Protein AF-A0A3B9XDN5-F1 (afdb_monomer_lite)

Sequence (304 aa):
MGLRKQSRLSFGGRVSAALMVSAVSSLIFGVQSAKAVRSLDFTIHQEYTSTRALGMGNAFIAIADDHNAMFYNPAGLAYRKDGQFHGFLRGGANPELFDLQKEIDQIKGSATEEQDIANLIQSKYGQHYYSRVTTGGMYVRPRWGFAFLPADLSLDITPHQQLGPTLDANGYLDSTLAISYSRPVSWLKGHQISWGTTVKAIHRIHVGQSLLAAQLVDGKELFEKKDANEGLTVDADLGLLWKLKPKGFMKYLKPSFAMVIRNVADYGYFTKFDVVSDQSGDPPNLGRRFDLGSKWDLPNFWVF

Secondary structure (DSSP, 8-state):
----------------SSSSSTTTGGGSS-----PPBPP---S---S---HHHHTTTT--TTT--STTHHHH-GGGGGG--S-EEEEEEEEEE-HHHHHHHHHHHHHTT-TTHHHHHHHHHHHTTT--EEEEEEEEEEEEETTEEEEEEEEEEEEEEEEEESSSEEEEEEEEEEEEEEEEEEEEETTSTTEEEEEEEEEEEEEEEEEEEEEEHHHHHTT--SS-GGGEEEEEEEEEEEEEEEEEP--TTHHHH--EEEEEEESSS-----B---SS-TTPPPPPP---EEEEEEE-----S---

Foldseek 3Di:
DDDDDDDDDDDDDDDDDVPVVVVVVVVVPPPPPPDFDFFDDPDQDQQDDDPVCVVVVVQCQQPPQDLCCLRRFLQNLQPHDFKDKDWDKDKDWDPVVVVLVVQLVVLQPDPCSLVSLLVSLVVCAPPKTKIKIWGWMKIGGRFKIKIWTQWIWMWIWHFHPDPGTKIKIKIKIKTKIKMKGKHFDPPDPQKGKMKMKMKMKIKMKMAIGIDRSVRVNVVDDNGDLQRIAIFIDIFMKMKMKIFGRQDDPSVQWRKIKMKMKPRPPQPFGDDGPCPRHPDHDGDDTSDIDIDIHMGTHGHPPDDD

Radius of gyration: 30.94 Å; chains: 1; bounding box: 107×66×104 Å

Structure (mmCIF, N/CA/C/O backbone):
data_AF-A0A3B9XDN5-F1
#
_entry.id   AF-A0A3B9XDN5-F1
#
loop_
_atom_site.group_PDB
_atom_site.id
_atom_site.type_symbol
_atom_site.label_atom_id
_atom_site.label_alt_id
_atom_site.label_comp_id
_atom_site.label_asym_id
_atom_site.label_entity_id
_atom_site.label_seq_id
_atom_site.pdbx_PDB_ins_code
_atom_site.Cartn_x
_atom_site.Cartn_y
_atom_site.Cartn_z
_atom_site.occupancy
_atom_site.B_iso_or_equiv
_atom_site.auth_seq_id
_atom_site.auth_comp_id
_atom_site.auth_asym_id
_atom_site.auth_atom_id
_atom_site.pdbx_PDB_model_num
ATOM 1 N N . MET A 1 1 ? -86.272 -34.188 69.947 1.00 41.25 1 MET A N 1
ATOM 2 C CA . MET A 1 1 ? -85.472 -35.277 69.348 1.00 41.25 1 MET A CA 1
ATOM 3 C C . MET A 1 1 ? -84.292 -34.631 68.622 1.00 41.25 1 MET A C 1
ATOM 5 O O . MET A 1 1 ? -84.483 -34.065 67.564 1.00 41.25 1 MET A O 1
ATOM 9 N N . GLY A 1 2 ? -83.210 -34.345 69.351 1.00 39.41 2 GLY A N 1
ATOM 10 C CA . GLY A 1 2 ? -81.880 -34.916 69.069 1.00 39.41 2 GLY A CA 1
ATOM 11 C C . GLY A 1 2 ? -80.993 -33.903 68.320 1.00 39.41 2 GLY A C 1
ATOM 12 O O . GLY A 1 2 ? -81.135 -33.740 67.123 1.00 39.41 2 GLY A O 1
ATOM 13 N N . LEU A 1 3 ? -80.280 -33.024 69.032 1.00 39.88 3 LEU A N 1
ATOM 14 C CA . LEU A 1 3 ? -78.849 -33.137 69.385 1.00 39.88 3 LEU A CA 1
ATOM 15 C C . LEU A 1 3 ? -77.854 -32.764 68.259 1.00 39.88 3 LEU A C 1
ATOM 17 O O . LEU A 1 3 ? -77.666 -33.508 67.310 1.00 39.88 3 LEU A O 1
ATOM 21 N N . ARG A 1 4 ? -77.146 -31.645 68.504 1.00 44.59 4 ARG A N 1
ATOM 22 C CA . ARG A 1 4 ? -75.703 -31.370 68.290 1.00 44.59 4 ARG A CA 1
ATOM 23 C C . ARG A 1 4 ? -75.023 -31.818 66.980 1.00 44.59 4 ARG A C 1
ATOM 25 O O . ARG A 1 4 ? -74.776 -33.004 66.802 1.00 44.59 4 ARG A O 1
ATOM 32 N N . LYS A 1 5 ? -74.364 -30.858 66.305 1.00 51.53 5 LYS A N 1
ATOM 33 C CA . LYS A 1 5 ? -72.881 -30.809 66.229 1.00 51.53 5 LYS A CA 1
ATOM 34 C C . LYS A 1 5 ? -72.347 -29.503 65.620 1.00 51.53 5 LYS A C 1
ATOM 36 O O . LYS A 1 5 ? -72.713 -29.124 64.517 1.00 51.53 5 LYS A O 1
ATOM 41 N N . GLN A 1 6 ? -71.433 -28.862 66.347 1.00 49.44 6 GLN A N 1
ATOM 42 C CA . GLN A 1 6 ? -70.448 -27.927 65.802 1.00 49.44 6 GLN A CA 1
ATOM 43 C C . GLN A 1 6 ? -69.378 -28.676 64.982 1.00 49.44 6 GLN A C 1
ATOM 45 O O . GLN A 1 6 ? -69.131 -29.852 65.242 1.00 49.44 6 GLN A O 1
ATOM 50 N N . SER A 1 7 ? -68.680 -27.918 64.121 1.00 44.97 7 SER A N 1
ATOM 51 C CA . SER A 1 7 ? -67.234 -27.972 63.804 1.00 44.97 7 SER A CA 1
ATOM 52 C C . SER A 1 7 ? -66.886 -28.236 62.331 1.00 44.97 7 SER A C 1
ATOM 54 O O . SER A 1 7 ? -67.074 -29.349 61.850 1.00 44.97 7 SER A O 1
ATOM 56 N N . ARG A 1 8 ? -66.279 -27.248 61.655 1.00 41.75 8 ARG A N 1
ATOM 57 C CA . ARG A 1 8 ? -64.828 -27.157 61.359 1.00 41.75 8 ARG A CA 1
ATOM 58 C C . ARG A 1 8 ? -64.568 -26.132 60.246 1.00 41.75 8 ARG A C 1
ATOM 60 O O . ARG A 1 8 ? -65.142 -26.221 59.169 1.00 41.75 8 ARG A O 1
ATOM 67 N N . LEU A 1 9 ? -63.648 -25.202 60.513 1.00 48.28 9 LEU A N 1
ATOM 68 C CA . LEU A 1 9 ? -62.877 -24.519 59.475 1.00 48.28 9 LEU A CA 1
ATOM 69 C C . LEU A 1 9 ? -62.040 -25.555 58.708 1.00 48.28 9 LEU A C 1
ATOM 71 O O . LEU A 1 9 ? -61.392 -26.395 59.335 1.00 48.28 9 LEU A O 1
ATOM 75 N N . SER A 1 10 ? -61.952 -25.416 57.385 1.00 41.53 10 SER A N 1
ATOM 76 C CA . SER A 1 10 ? -60.764 -25.832 56.637 1.00 41.53 10 SER A CA 1
ATOM 77 C C . SER A 1 10 ? -60.359 -24.736 55.657 1.00 41.53 10 SER A C 1
ATOM 79 O O . SER A 1 10 ? -61.065 -24.444 54.694 1.00 41.53 10 SER A O 1
ATOM 81 N N . PHE A 1 11 ? -59.203 -24.145 55.934 1.00 47.09 11 PHE A N 1
ATOM 82 C CA . PHE A 1 11 ? -58.396 -23.376 54.999 1.00 47.09 11 PHE A CA 1
ATOM 83 C C . PHE A 1 11 ? -57.907 -24.342 53.907 1.00 47.09 11 PHE A C 1
ATOM 85 O O . PHE A 1 11 ? -57.303 -25.365 54.226 1.00 47.09 11 PHE A O 1
ATOM 92 N N . GLY A 1 12 ? -58.189 -24.062 52.636 1.00 36.06 12 GLY A N 1
ATOM 93 C CA . GLY A 1 12 ? -57.781 -24.914 51.517 1.00 36.06 12 GLY A CA 1
ATOM 94 C C . GLY A 1 12 ? -57.739 -24.099 50.236 1.00 36.06 12 GLY A C 1
ATOM 95 O O . GLY A 1 12 ? -58.778 -23.706 49.715 1.00 36.06 12 GLY A O 1
ATOM 96 N N . GLY A 1 13 ? -56.524 -23.768 49.804 1.00 46.81 13 GLY A N 1
ATOM 97 C CA . GLY A 1 13 ? -56.243 -22.736 48.818 1.00 46.81 13 GLY A CA 1
ATOM 98 C C . GLY A 1 13 ? -56.727 -23.025 47.401 1.00 46.81 13 GLY A C 1
ATOM 99 O O . GLY A 1 13 ? -56.935 -24.169 47.007 1.00 46.81 13 GLY A O 1
ATOM 100 N N . ARG A 1 14 ? -56.848 -21.935 46.637 1.00 41.72 14 ARG A N 1
ATOM 101 C CA . ARG A 1 14 ? -56.827 -21.897 45.168 1.00 41.72 14 ARG A CA 1
ATOM 102 C C . ARG A 1 14 ? -56.710 -20.446 44.694 1.00 41.72 14 ARG A C 1
ATOM 104 O O . ARG A 1 14 ? -57.606 -19.889 44.077 1.00 41.72 14 ARG A O 1
ATOM 111 N N . VAL A 1 15 ? -55.571 -19.827 44.994 1.00 47.44 15 VAL A N 1
ATOM 112 C CA . VAL A 1 15 ? -55.067 -18.691 44.213 1.00 47.44 15 VAL A CA 1
ATOM 113 C C . VAL A 1 15 ? -53.869 -19.226 43.449 1.00 47.44 15 VAL A C 1
ATOM 115 O O . VAL A 1 15 ? -52.803 -19.358 44.035 1.00 47.44 15 VAL A O 1
ATOM 118 N N . SER A 1 16 ? -54.064 -19.635 42.195 1.00 49.56 16 SER A N 1
ATOM 119 C CA . SER A 1 16 ? -53.011 -19.742 41.168 1.00 49.56 16 SER A CA 1
ATOM 120 C C . SER A 1 16 ? -53.577 -20.404 39.918 1.00 49.56 16 SER A C 1
ATOM 122 O O . SER A 1 16 ? -53.714 -21.620 39.854 1.00 49.56 16 SER A O 1
ATOM 124 N N . ALA A 1 17 ? -53.905 -19.583 38.926 1.00 41.69 17 ALA A N 1
ATOM 125 C CA . ALA A 1 17 ? -54.007 -20.013 37.529 1.00 41.69 17 ALA A CA 1
ATOM 126 C C . ALA A 1 17 ? -53.817 -18.826 36.568 1.00 41.69 17 ALA A C 1
ATOM 128 O O . ALA A 1 17 ? -53.298 -19.002 35.476 1.00 41.69 17 ALA A O 1
ATOM 129 N N . ALA A 1 18 ? -54.150 -17.599 36.990 1.00 37.84 18 ALA A N 1
ATOM 130 C CA . ALA A 1 18 ? -54.089 -16.420 36.120 1.00 37.84 18 ALA A CA 1
ATOM 131 C C . ALA A 1 18 ? -52.731 -15.681 36.095 1.00 37.84 18 ALA A C 1
ATOM 133 O O . ALA A 1 18 ? -52.525 -14.836 35.235 1.00 37.84 18 ALA A O 1
ATOM 134 N N . LEU A 1 19 ? -51.787 -16.003 36.988 1.00 38.09 19 LEU A N 1
ATOM 135 C CA . LEU A 1 19 ? -50.460 -15.356 37.054 1.00 38.09 19 LEU A CA 1
ATOM 136 C C . LEU A 1 19 ? -49.332 -16.160 36.383 1.00 38.09 19 LEU A C 1
ATOM 138 O O . LEU A 1 19 ? -48.218 -15.663 36.263 1.00 38.09 19 LEU A O 1
ATOM 142 N N . MET A 1 20 ? -49.608 -17.378 35.903 1.00 34.34 20 MET A N 1
ATOM 143 C CA . MET A 1 20 ? -48.597 -18.234 35.259 1.00 34.34 20 MET A CA 1
ATOM 144 C C . MET A 1 20 ? -48.526 -18.103 33.732 1.00 34.34 20 MET A C 1
ATOM 146 O O . MET A 1 20 ? -47.614 -18.657 33.131 1.00 34.34 20 MET A O 1
ATOM 150 N N . VAL A 1 21 ? -49.436 -17.364 33.090 1.00 35.91 21 VAL A N 1
ATOM 151 C CA . VAL A 1 21 ? -49.423 -17.203 31.621 1.00 35.91 21 VAL A CA 1
ATOM 152 C C . VAL A 1 21 ? -48.670 -15.938 31.184 1.00 35.91 21 VAL A C 1
ATOM 154 O O . VAL A 1 21 ? -48.085 -15.919 30.107 1.00 35.91 21 VAL A O 1
ATOM 157 N N . SER A 1 22 ? -48.541 -14.925 32.047 1.00 34.84 22 SER A N 1
ATOM 158 C CA . SER A 1 22 ? -47.745 -13.720 31.745 1.00 34.84 22 SER A CA 1
ATOM 159 C C . SER A 1 22 ? -46.247 -13.855 32.047 1.00 34.84 22 SER A C 1
ATOM 161 O O . SER A 1 22 ? -45.479 -12.990 31.647 1.00 34.84 22 SER A O 1
ATOM 163 N N . ALA A 1 23 ? -45.807 -14.933 32.706 1.00 33.66 23 ALA A N 1
ATOM 164 C CA . ALA A 1 23 ? -44.386 -15.184 32.979 1.00 33.66 23 ALA A CA 1
ATOM 165 C C . ALA A 1 23 ? -43.700 -16.056 31.908 1.00 33.66 23 ALA A C 1
ATOM 167 O O . ALA A 1 23 ? -42.477 -16.064 31.815 1.00 33.66 23 ALA A O 1
ATOM 168 N N . VAL A 1 24 ? -44.471 -16.767 31.075 1.00 32.59 24 VAL A N 1
ATOM 169 C CA . VAL A 1 24 ? -43.922 -17.682 30.055 1.00 32.59 24 VAL A CA 1
ATOM 170 C C . VAL A 1 24 ? -43.754 -16.999 28.691 1.00 32.59 24 VAL A C 1
ATOM 172 O O . VAL A 1 24 ? -42.856 -17.364 27.938 1.00 32.59 24 VAL A O 1
ATOM 175 N N . SER A 1 25 ? -44.503 -15.927 28.397 1.00 33.66 25 SER A N 1
ATOM 176 C CA . SER A 1 25 ? -44.240 -15.095 27.205 1.00 33.66 25 SER A CA 1
ATOM 177 C C . SER A 1 25 ? -43.002 -14.198 27.338 1.00 33.66 25 SER A C 1
ATOM 179 O O . SER A 1 25 ? -42.450 -13.777 26.326 1.00 33.66 25 SER A O 1
ATOM 181 N N . SER A 1 26 ? -42.517 -13.956 28.558 1.00 31.53 26 SER A N 1
ATOM 182 C CA . SER A 1 26 ? -41.319 -13.142 28.827 1.00 31.53 26 SER A CA 1
ATOM 183 C C . SER A 1 26 ? -40.005 -13.928 28.725 1.00 31.53 26 SER A C 1
ATOM 185 O O . SER A 1 26 ? -38.935 -13.341 28.827 1.00 31.53 26 SER A O 1
ATOM 187 N N . LEU A 1 27 ? -40.072 -15.247 28.508 1.00 30.27 27 LEU A N 1
ATOM 188 C CA . LEU A 1 27 ? -38.909 -16.134 28.358 1.00 30.27 27 LEU A CA 1
ATOM 189 C C . LEU A 1 27 ? -38.570 -16.460 26.892 1.00 30.27 27 LEU A C 1
ATOM 191 O O . LEU A 1 27 ? -37.607 -17.178 26.638 1.00 30.27 27 LEU A O 1
ATOM 195 N N . ILE A 1 28 ? -39.330 -15.925 25.926 1.00 31.92 28 ILE A N 1
ATOM 196 C CA . ILE A 1 28 ? -39.086 -16.114 24.481 1.00 31.92 28 ILE A CA 1
ATOM 197 C C . ILE A 1 28 ? -38.476 -14.863 23.824 1.00 31.92 28 ILE A C 1
ATOM 199 O O . ILE A 1 28 ? -37.911 -14.955 22.737 1.00 31.92 28 ILE A O 1
ATOM 203 N N . PHE A 1 29 ? -38.430 -13.723 24.519 1.00 35.22 29 PHE A N 1
ATOM 204 C CA . PHE A 1 29 ? -37.426 -12.701 24.218 1.00 35.22 29 PHE A CA 1
ATOM 205 C C . PHE A 1 29 ? -36.125 -13.124 24.880 1.00 35.22 29 PHE A C 1
ATOM 207 O O . PHE A 1 29 ? -35.727 -12.615 25.925 1.00 35.22 29 PHE A O 1
ATOM 214 N N . GLY A 1 30 ? -35.500 -14.135 24.273 1.00 33.19 30 GLY A N 1
ATOM 215 C CA . GLY A 1 30 ? -34.125 -14.474 24.565 1.00 33.19 30 GLY A CA 1
ATOM 216 C C . GLY A 1 30 ? -33.328 -13.182 24.551 1.00 33.19 30 GLY A C 1
ATOM 217 O O . GLY A 1 30 ? -33.356 -12.440 23.568 1.00 33.19 30 GLY A O 1
ATOM 218 N N . VAL A 1 31 ? -32.646 -12.919 25.662 1.00 35.16 31 VAL A N 1
ATOM 219 C CA . VAL A 1 31 ? -31.473 -12.061 25.684 1.00 35.16 31 VAL A CA 1
ATOM 220 C C . VAL A 1 31 ? -30.554 -12.657 24.626 1.00 35.16 31 VAL A C 1
ATOM 222 O O . VAL A 1 31 ? -29.808 -13.601 24.880 1.00 35.16 31 VAL A O 1
ATOM 225 N N . GLN A 1 32 ? -30.682 -12.179 23.388 1.00 34.03 32 GLN A N 1
ATOM 226 C CA . GLN A 1 32 ? -29.630 -12.321 22.415 1.00 34.03 32 GLN A CA 1
ATOM 227 C C . GLN A 1 32 ? -28.491 -11.551 23.058 1.00 34.03 32 GLN A C 1
ATOM 229 O O . GLN A 1 32 ? -28.458 -10.324 23.018 1.00 34.03 32 GLN A O 1
ATOM 234 N N . SER A 1 33 ? -27.588 -12.271 23.729 1.00 35.69 33 SER A N 1
ATOM 235 C CA . SER A 1 33 ? -26.236 -11.779 23.906 1.00 35.69 33 SE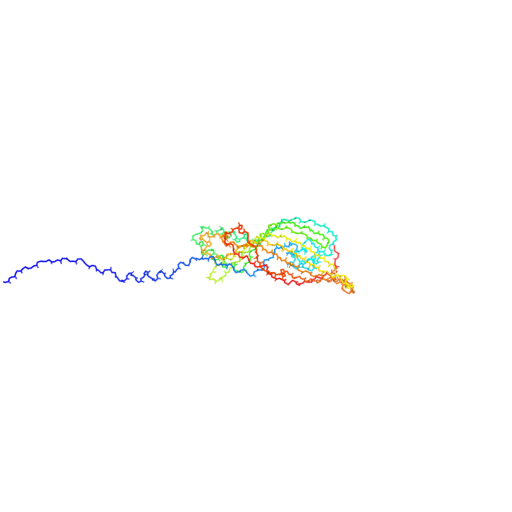R A CA 1
ATOM 236 C C . SER A 1 33 ? -25.823 -11.347 22.515 1.00 35.69 33 SER A C 1
ATOM 238 O O . SER A 1 33 ? -25.657 -12.189 21.631 1.00 35.69 33 SER A O 1
ATOM 240 N N . ALA A 1 34 ? -25.801 -10.036 22.302 1.00 39.09 34 ALA A N 1
ATOM 241 C CA . ALA A 1 34 ? -25.414 -9.443 21.051 1.00 39.09 34 ALA A CA 1
ATOM 242 C C . ALA A 1 34 ? -23.928 -9.765 20.898 1.00 39.09 34 ALA A C 1
ATOM 244 O O . ALA A 1 34 ? -23.049 -9.042 21.378 1.00 39.09 34 ALA A O 1
ATOM 245 N N . LYS A 1 35 ? -23.669 -10.952 20.341 1.00 40.50 35 LYS A N 1
ATOM 246 C CA . LYS A 1 35 ? -22.371 -11.331 19.819 1.00 40.50 35 LYS A CA 1
ATOM 247 C C . LYS A 1 35 ? -22.040 -10.238 18.819 1.00 40.50 35 LYS A C 1
ATOM 249 O O . LYS A 1 35 ? -22.893 -9.915 17.991 1.00 40.50 35 LYS A O 1
ATOM 254 N N . ALA A 1 36 ? -20.868 -9.629 18.977 1.00 47.59 36 ALA A N 1
ATOM 255 C CA . ALA A 1 36 ? -20.378 -8.628 18.047 1.00 47.59 36 ALA A CA 1
ATOM 256 C C . ALA A 1 36 ? -20.567 -9.185 16.631 1.00 47.59 36 ALA A C 1
ATOM 258 O O . ALA A 1 36 ? -20.114 -10.292 16.318 1.00 47.59 36 ALA A O 1
ATOM 259 N N . VAL A 1 37 ? -21.360 -8.483 15.827 1.00 56.44 37 VAL A N 1
ATOM 260 C CA . VAL A 1 37 ? -21.555 -8.860 14.433 1.00 56.44 37 VAL A CA 1
ATOM 261 C C . VAL A 1 37 ? -20.232 -8.538 13.751 1.00 56.44 37 VAL A C 1
ATOM 263 O O . VAL A 1 37 ? -19.680 -7.458 13.953 1.00 56.44 37 VAL A O 1
ATOM 266 N N . ARG A 1 38 ? -19.670 -9.496 13.008 1.00 61.09 38 ARG A N 1
ATOM 267 C CA . ARG A 1 38 ? -18.451 -9.243 12.232 1.00 61.09 38 ARG A CA 1
ATOM 268 C C . ARG A 1 38 ? -18.737 -8.094 11.269 1.00 61.09 38 ARG A C 1
ATOM 270 O O . ARG A 1 38 ? -19.739 -8.153 10.556 1.00 61.09 38 ARG A O 1
ATOM 277 N N . SER A 1 39 ? -17.885 -7.074 11.285 1.00 67.12 39 SER A N 1
ATOM 278 C CA . SER A 1 39 ? -17.969 -5.951 10.351 1.00 67.12 39 SER A CA 1
ATOM 279 C C . SER A 1 39 ? -17.944 -6.466 8.912 1.00 67.12 39 SER A C 1
ATOM 281 O O . SER A 1 39 ? -17.242 -7.428 8.579 1.00 67.12 39 SER A O 1
ATOM 283 N N . LEU A 1 40 ? -18.753 -5.846 8.055 1.00 63.19 40 LEU A N 1
ATOM 284 C CA . LEU A 1 40 ? -18.755 -6.141 6.629 1.00 63.19 40 LEU A CA 1
ATOM 285 C C . LEU A 1 40 ? -17.672 -5.288 5.969 1.00 63.19 40 LEU A C 1
ATOM 287 O O . LEU A 1 40 ? -17.940 -4.194 5.483 1.00 63.19 40 LEU A O 1
ATOM 291 N N . ASP A 1 41 ? -16.437 -5.786 5.962 1.00 65.19 41 ASP A N 1
ATOM 292 C CA . ASP A 1 41 ? -15.352 -5.135 5.234 1.00 65.19 41 ASP A CA 1
ATOM 293 C C . ASP A 1 41 ? -15.304 -5.633 3.781 1.00 65.19 41 ASP A C 1
ATOM 295 O O . ASP A 1 41 ? -14.971 -6.786 3.498 1.00 65.19 41 ASP A O 1
ATOM 299 N N . PHE A 1 42 ? -15.671 -4.754 2.848 1.00 67.69 42 PHE A N 1
ATOM 300 C CA . PHE A 1 42 ? -15.568 -4.996 1.404 1.00 67.69 42 PHE A CA 1
ATOM 301 C C . PHE A 1 42 ? -14.314 -4.363 0.791 1.00 67.69 42 PHE A C 1
ATOM 303 O O . PHE A 1 42 ? -14.116 -4.423 -0.427 1.00 67.69 42 PHE A O 1
ATOM 310 N N . THR A 1 43 ? -13.482 -3.714 1.605 1.00 72.75 43 THR A N 1
ATOM 311 C CA . THR A 1 43 ? -12.264 -3.069 1.134 1.00 72.75 43 THR A CA 1
ATOM 312 C C . THR A 1 43 ? -11.151 -4.098 0.981 1.00 72.75 43 THR A C 1
ATOM 314 O O . THR A 1 43 ? -11.009 -5.039 1.759 1.00 72.75 43 THR A O 1
ATOM 317 N N . ILE A 1 44 ? -10.333 -3.937 -0.061 1.00 81.75 44 ILE A N 1
ATOM 318 C CA . ILE A 1 44 ? -9.125 -4.747 -0.196 1.00 81.75 44 ILE A CA 1
ATOM 319 C C . ILE A 1 44 ? -8.000 -3.997 0.511 1.00 81.75 44 ILE A C 1
ATOM 321 O O . ILE A 1 44 ? -7.491 -2.991 -0.004 1.00 81.75 44 ILE A O 1
ATOM 325 N N . HIS A 1 45 ? -7.575 -4.500 1.668 1.00 86.25 45 HIS A N 1
ATOM 326 C CA . HIS A 1 45 ? -6.449 -3.930 2.400 1.00 86.25 45 HIS A CA 1
ATOM 327 C C . HIS A 1 45 ? -5.153 -4.062 1.583 1.00 86.25 45 HIS A C 1
ATOM 329 O O . HIS A 1 45 ? -4.835 -5.127 1.053 1.00 86.25 45 HIS A O 1
ATOM 335 N N . GLN A 1 46 ? -4.419 -2.958 1.417 1.00 87.19 46 GLN A N 1
ATOM 336 C CA . GLN A 1 46 ? -3.133 -2.933 0.709 1.00 87.19 46 GLN A CA 1
ATOM 337 C C . GLN A 1 46 ? -2.002 -2.867 1.731 1.00 87.19 46 GLN A C 1
ATOM 339 O O . GLN A 1 46 ? -1.966 -1.916 2.506 1.00 87.19 46 GLN A O 1
ATOM 344 N N . GLU A 1 47 ? -1.039 -3.788 1.673 1.00 84.06 47 GLU A N 1
ATOM 345 C CA . GLU A 1 47 ? -0.021 -3.960 2.729 1.00 84.06 47 GLU A CA 1
ATOM 346 C C . GLU A 1 47 ? 0.995 -2.816 2.789 1.00 84.06 47 GLU A C 1
ATOM 348 O O . GLU A 1 47 ? 1.636 -2.598 3.806 1.00 84.06 47 GLU A O 1
ATOM 353 N N . TYR A 1 48 ? 1.148 -2.057 1.701 1.00 88.94 48 TYR A N 1
ATOM 354 C CA . TYR A 1 48 ? 1.994 -0.869 1.679 1.00 88.94 48 TYR A CA 1
ATOM 355 C C . TYR A 1 48 ? 1.417 0.233 0.803 1.00 88.94 48 TYR A C 1
ATOM 357 O O . TYR A 1 48 ? 1.146 0.016 -0.381 1.00 88.94 48 TYR A O 1
ATOM 365 N N . THR A 1 49 ? 1.346 1.448 1.347 1.00 88.31 49 THR A N 1
ATOM 366 C CA . THR A 1 49 ? 0.981 2.656 0.598 1.00 88.31 49 THR A CA 1
ATOM 367 C C . THR A 1 49 ? 2.087 3.706 0.643 1.00 88.31 49 THR A C 1
ATOM 369 O O . THR A 1 49 ? 2.587 4.085 1.705 1.00 88.31 49 THR A O 1
ATOM 372 N N . SER A 1 50 ? 2.473 4.212 -0.529 1.00 89.31 50 SER A N 1
ATOM 373 C CA . SER A 1 50 ? 3.457 5.291 -0.634 1.00 89.31 50 SER A CA 1
ATOM 374 C C . SER A 1 50 ? 2.789 6.654 -0.524 1.00 89.31 50 SER A C 1
ATOM 376 O O . SER A 1 50 ? 1.790 6.889 -1.190 1.00 89.31 50 SER A O 1
ATOM 378 N N . THR A 1 51 ? 3.373 7.591 0.225 1.00 87.62 51 THR A N 1
ATOM 379 C CA . THR A 1 51 ? 2.886 8.983 0.279 1.00 87.62 51 THR A CA 1
ATOM 380 C C . THR A 1 51 ? 2.910 9.647 -1.098 1.00 87.62 51 THR A C 1
ATOM 382 O O . THR A 1 51 ? 1.972 10.353 -1.457 1.00 87.62 51 THR A O 1
ATOM 385 N N . ARG A 1 52 ? 3.934 9.358 -1.915 1.00 89.00 52 ARG A N 1
ATOM 386 C CA . ARG A 1 52 ? 4.014 9.816 -3.312 1.00 89.00 52 ARG A CA 1
ATOM 387 C C . ARG A 1 52 ? 2.882 9.230 -4.150 1.00 89.00 52 ARG A C 1
ATOM 389 O O . ARG A 1 52 ? 2.272 9.952 -4.925 1.00 89.00 52 ARG A O 1
ATOM 396 N N . ALA A 1 53 ? 2.601 7.938 -3.996 1.00 89.81 53 ALA A N 1
ATOM 397 C CA . ALA A 1 53 ? 1.521 7.294 -4.733 1.00 89.81 53 ALA A CA 1
ATOM 398 C C . ALA A 1 53 ? 0.149 7.814 -4.289 1.00 89.81 53 ALA A C 1
ATOM 400 O O . ALA A 1 53 ? -0.670 8.127 -5.145 1.00 89.81 53 ALA A O 1
ATOM 401 N N . LEU A 1 54 ? -0.081 7.978 -2.983 1.00 89.56 54 LEU A N 1
ATOM 402 C CA . LEU A 1 54 ? -1.307 8.561 -2.431 1.00 89.56 54 LEU A CA 1
ATOM 403 C C . LEU A 1 54 ? -1.535 9.987 -2.949 1.00 89.56 54 LEU A C 1
ATOM 405 O O . LEU A 1 54 ? -2.628 10.287 -3.417 1.00 89.56 54 LEU A O 1
ATOM 409 N N . GLY A 1 55 ? -0.490 10.821 -2.993 1.00 88.69 55 GLY A N 1
ATOM 410 C CA . GLY A 1 55 ? -0.557 12.159 -3.597 1.00 88.69 55 GLY A CA 1
ATOM 411 C C . GLY A 1 55 ? -0.874 12.163 -5.101 1.00 88.69 55 GLY A C 1
ATOM 412 O O . GLY A 1 55 ? -1.261 13.191 -5.643 1.00 88.69 55 GLY A O 1
ATOM 413 N N . MET A 1 56 ? -0.747 11.016 -5.774 1.00 90.19 56 MET A N 1
ATOM 414 C CA . MET A 1 56 ? -1.128 10.804 -7.175 1.00 90.19 56 MET A CA 1
ATOM 415 C C . MET A 1 56 ? -2.446 10.021 -7.322 1.00 90.19 56 MET A C 1
ATOM 417 O O . MET A 1 56 ? -2.689 9.428 -8.372 1.00 90.19 56 MET A O 1
ATOM 421 N N . GLY A 1 57 ? -3.271 9.940 -6.272 1.00 88.50 57 GLY A N 1
ATOM 422 C CA . GLY A 1 57 ? -4.515 9.159 -6.296 1.00 88.50 57 GLY A CA 1
ATOM 423 C C . GLY A 1 57 ? -4.277 7.653 -6.444 1.00 88.50 57 GLY A C 1
ATOM 424 O O . GLY A 1 57 ? -5.059 6.953 -7.078 1.00 88.50 57 GLY A O 1
ATOM 425 N N . ASN A 1 58 ? -3.150 7.157 -5.926 1.00 87.62 58 ASN A N 1
ATOM 426 C CA . ASN A 1 58 ? -2.667 5.778 -6.046 1.00 87.62 58 ASN A CA 1
ATOM 427 C C . ASN A 1 58 ? -2.366 5.314 -7.497 1.00 87.62 58 ASN A C 1
ATOM 429 O O . ASN A 1 58 ? -2.021 4.152 -7.716 1.00 87.62 58 ASN A O 1
ATOM 433 N N . ALA A 1 59 ? -2.393 6.216 -8.490 1.00 88.19 59 ALA A N 1
ATOM 434 C CA . ALA A 1 59 ? -2.126 5.935 -9.907 1.00 88.19 59 ALA A CA 1
ATOM 435 C C . ALA A 1 59 ? -0.616 5.901 -10.243 1.00 88.19 59 ALA A C 1
ATOM 437 O O . ALA A 1 59 ? -0.109 6.652 -11.077 1.00 88.19 59 ALA A O 1
ATOM 438 N N . PHE A 1 60 ? 0.136 5.029 -9.567 1.00 91.00 60 PHE A N 1
ATOM 439 C CA . PHE A 1 60 ? 1.606 5.083 -9.557 1.00 91.00 60 PHE A CA 1
ATOM 440 C C . PHE A 1 60 ? 2.307 4.011 -10.417 1.00 91.00 60 PHE A C 1
ATOM 442 O O . PHE A 1 60 ? 3.489 4.135 -10.744 1.00 91.00 60 PHE A O 1
ATOM 449 N N . ILE A 1 61 ? 1.595 2.963 -10.843 1.00 93.38 61 ILE A N 1
ATOM 450 C CA . ILE A 1 61 ? 2.197 1.748 -11.430 1.00 93.38 61 ILE A CA 1
ATOM 451 C C . ILE A 1 61 ? 2.961 1.964 -12.749 1.00 93.38 61 ILE A C 1
ATOM 453 O O . ILE A 1 61 ? 3.890 1.214 -13.049 1.00 93.38 61 ILE A O 1
ATOM 457 N N . ALA A 1 62 ? 2.609 2.989 -13.533 1.00 91.50 62 ALA A N 1
ATOM 458 C CA . ALA A 1 62 ? 3.276 3.326 -14.796 1.00 91.50 62 ALA A CA 1
ATOM 459 C C . ALA A 1 62 ? 4.504 4.238 -14.618 1.00 91.50 62 ALA A C 1
ATOM 461 O O . ALA A 1 62 ? 5.270 4.439 -15.564 1.00 91.50 62 ALA A O 1
ATOM 462 N N . ILE A 1 63 ? 4.692 4.790 -13.415 1.00 88.88 63 ILE A N 1
ATOM 463 C CA . ILE A 1 63 ? 5.757 5.749 -13.082 1.00 88.88 63 ILE A CA 1
ATOM 464 C C . ILE A 1 63 ? 6.763 5.151 -12.101 1.00 88.88 63 ILE A C 1
ATOM 466 O O . ILE A 1 63 ? 7.888 5.627 -12.051 1.00 88.88 63 ILE A O 1
ATOM 470 N N . ALA A 1 64 ? 6.375 4.106 -11.368 1.00 86.06 64 ALA A N 1
ATOM 471 C CA . ALA A 1 64 ? 7.164 3.447 -10.338 1.00 86.06 64 ALA A CA 1
ATOM 472 C C . ALA A 1 64 ? 8.633 3.222 -10.743 1.00 86.06 64 ALA A C 1
ATOM 474 O O . ALA A 1 64 ? 8.976 2.283 -11.460 1.00 86.06 64 ALA A O 1
ATOM 475 N N . ASP A 1 65 ? 9.503 4.114 -10.276 1.00 84.12 65 ASP A N 1
ATOM 476 C CA . ASP A 1 65 ? 10.940 4.145 -10.554 1.00 84.12 65 ASP A CA 1
ATOM 477 C C . ASP A 1 65 ? 11.786 4.284 -9.276 1.00 84.12 65 ASP A C 1
ATOM 479 O O . ASP A 1 65 ? 13.015 4.172 -9.305 1.00 84.12 65 ASP A O 1
ATOM 483 N N . ASP A 1 66 ? 11.130 4.467 -8.133 1.00 89.88 66 ASP A N 1
ATOM 484 C CA . ASP A 1 66 ? 11.742 4.622 -6.821 1.00 89.88 66 ASP A CA 1
ATOM 485 C C . ASP A 1 66 ? 1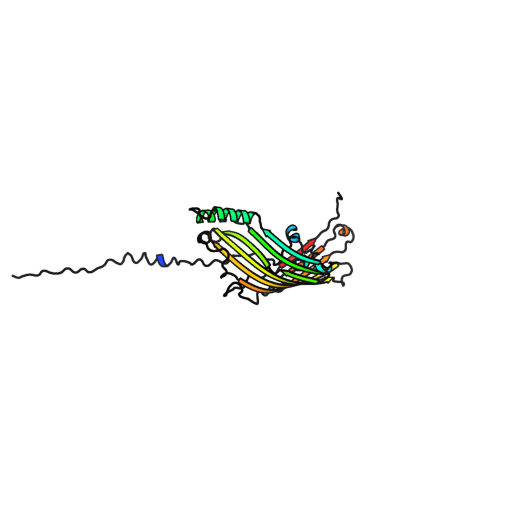1.705 3.313 -5.999 1.00 89.88 66 ASP A C 1
ATOM 487 O O . ASP A 1 66 ? 11.462 2.225 -6.528 1.00 89.88 66 ASP A O 1
ATOM 491 N N . HIS A 1 67 ? 12.004 3.393 -4.701 1.00 91.25 67 HIS A N 1
ATOM 492 C CA . HIS A 1 67 ? 11.926 2.253 -3.781 1.00 91.25 67 HIS A CA 1
ATOM 493 C C . HIS A 1 67 ? 10.515 1.675 -3.655 1.00 91.25 67 HIS A C 1
ATOM 495 O O . HIS A 1 67 ? 10.371 0.473 -3.440 1.00 91.25 67 HIS A O 1
ATOM 501 N N . ASN A 1 68 ? 9.477 2.487 -3.872 1.00 93.06 68 ASN A N 1
ATOM 502 C CA . ASN A 1 68 ? 8.090 2.032 -3.814 1.00 93.06 68 ASN A CA 1
ATOM 503 C C . ASN A 1 68 ? 7.750 1.095 -4.984 1.00 93.06 68 ASN A C 1
ATOM 505 O O . ASN A 1 68 ? 6.740 0.396 -4.925 1.00 93.06 68 ASN A O 1
ATOM 509 N N . ALA A 1 69 ? 8.585 1.029 -6.031 1.00 93.38 69 ALA A N 1
ATOM 510 C CA . ALA A 1 69 ? 8.385 0.109 -7.146 1.00 93.38 69 ALA A CA 1
ATOM 511 C C . ALA A 1 69 ? 8.252 -1.352 -6.694 1.00 93.38 69 ALA A C 1
ATOM 513 O O . ALA A 1 69 ? 7.489 -2.087 -7.309 1.00 93.38 69 ALA A O 1
ATOM 514 N N . MET A 1 70 ? 8.888 -1.752 -5.586 1.00 94.25 70 MET A N 1
ATOM 515 C CA . MET A 1 70 ? 8.732 -3.094 -5.007 1.00 94.25 70 MET A CA 1
ATOM 516 C C . MET A 1 70 ? 7.269 -3.480 -4.745 1.00 94.25 70 MET A C 1
ATOM 518 O O . MET A 1 70 ? 6.878 -4.610 -5.022 1.00 94.25 70 MET A O 1
ATOM 522 N N . PHE A 1 71 ? 6.465 -2.536 -4.253 1.00 93.88 71 PHE A N 1
ATOM 523 C CA . PHE A 1 71 ? 5.072 -2.762 -3.855 1.00 93.88 71 PHE A CA 1
ATOM 524 C C . PHE A 1 71 ? 4.060 -2.228 -4.862 1.00 93.88 71 PHE A C 1
ATOM 526 O O . PHE A 1 71 ? 2.869 -2.445 -4.691 1.00 93.88 71 PHE A O 1
ATOM 533 N N . TYR A 1 72 ? 4.495 -1.482 -5.877 1.00 94.62 72 TYR A N 1
ATOM 534 C CA . TYR A 1 72 ? 3.600 -0.917 -6.887 1.00 94.62 72 TYR A CA 1
ATOM 535 C C . TYR A 1 72 ? 3.776 -1.563 -8.251 1.00 94.62 72 TYR A C 1
ATOM 537 O O . TYR A 1 72 ? 2.797 -2.007 -8.830 1.00 94.62 72 TYR A O 1
ATOM 545 N N . ASN A 1 73 ? 5.001 -1.616 -8.774 1.00 96.12 73 ASN A N 1
ATOM 546 C CA . ASN A 1 73 ? 5.306 -2.307 -10.022 1.00 96.12 73 ASN A CA 1
ATOM 547 C C . ASN A 1 73 ? 6.777 -2.756 -10.019 1.00 96.12 73 ASN A C 1
ATOM 549 O O . ASN A 1 73 ? 7.659 -1.951 -10.354 1.00 96.12 73 ASN A O 1
ATOM 553 N N . PRO A 1 74 ? 7.076 -4.026 -9.684 1.00 96.06 74 PRO A N 1
ATOM 554 C CA . PRO A 1 74 ? 8.456 -4.489 -9.557 1.00 96.06 74 PRO A CA 1
ATOM 555 C C . PRO A 1 74 ? 9.253 -4.365 -10.859 1.00 96.06 74 PRO A C 1
ATOM 557 O O . PRO A 1 74 ? 10.470 -4.198 -10.812 1.00 96.06 74 PRO A O 1
ATOM 560 N N . ALA A 1 75 ? 8.597 -4.353 -12.027 1.00 95.50 75 ALA A N 1
ATOM 561 C CA . ALA A 1 75 ? 9.259 -4.140 -13.316 1.00 95.50 75 ALA A CA 1
ATOM 562 C C . ALA A 1 75 ? 9.965 -2.775 -13.419 1.00 95.50 75 ALA A C 1
ATOM 564 O O . ALA A 1 75 ? 10.900 -2.622 -14.215 1.00 95.50 75 ALA A O 1
ATOM 565 N N . GLY A 1 76 ? 9.553 -1.798 -12.606 1.00 93.06 76 GLY A N 1
ATOM 566 C CA . GLY A 1 76 ? 10.183 -0.486 -12.485 1.00 93.06 76 GLY A CA 1
ATOM 567 C C . GLY A 1 76 ? 11.638 -0.535 -12.012 1.00 93.06 76 GLY A C 1
ATOM 568 O O . GLY A 1 76 ? 12.472 0.242 -12.486 1.00 93.06 76 GLY A O 1
ATOM 569 N N . LEU A 1 77 ? 11.983 -1.518 -11.169 1.00 93.56 77 LEU A N 1
ATOM 570 C CA . LEU A 1 77 ? 13.336 -1.697 -10.625 1.00 93.56 77 LEU A CA 1
ATOM 571 C C . LEU A 1 77 ? 14.391 -1.961 -11.717 1.00 93.56 77 LEU A C 1
ATOM 573 O O . LEU A 1 77 ? 15.577 -1.691 -11.510 1.00 93.56 77 LEU A O 1
ATOM 577 N N . ALA A 1 78 ? 13.979 -2.437 -12.897 1.00 91.62 78 ALA A N 1
ATOM 578 C CA . ALA A 1 78 ? 14.875 -2.708 -14.020 1.00 91.62 78 ALA A CA 1
ATOM 579 C C . ALA A 1 78 ? 15.472 -1.428 -14.629 1.00 91.62 78 ALA A C 1
ATOM 581 O O . ALA A 1 78 ? 16.522 -1.491 -15.269 1.00 91.62 78 ALA A O 1
ATOM 582 N N . TYR A 1 79 ? 14.809 -0.282 -14.437 1.00 88.56 79 TYR A N 1
ATOM 583 C CA . TYR A 1 79 ? 15.240 1.017 -14.961 1.00 88.56 79 TYR A CA 1
ATOM 584 C C . TYR A 1 79 ? 15.969 1.880 -13.931 1.00 88.56 79 TYR A C 1
ATOM 586 O O . TYR A 1 79 ? 16.394 2.990 -14.260 1.00 88.56 79 TYR A O 1
ATOM 594 N N . ARG A 1 80 ? 16.130 1.386 -12.699 1.00 89.81 80 ARG A N 1
ATOM 595 C CA . ARG A 1 80 ? 16.914 2.074 -11.675 1.00 89.81 80 ARG A CA 1
ATOM 596 C C . ARG A 1 80 ? 18.396 2.058 -12.030 1.00 89.81 80 ARG A C 1
ATOM 598 O O . 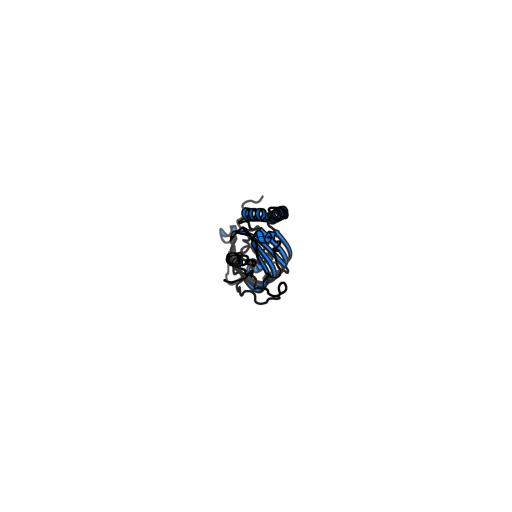ARG A 1 80 ? 18.914 1.060 -12.528 1.00 89.81 80 ARG A O 1
ATOM 605 N N . LYS A 1 81 ? 19.071 3.166 -11.731 1.00 88.56 81 LYS A N 1
ATOM 606 C CA . LYS A 1 81 ? 20.521 3.320 -11.915 1.00 88.56 81 LYS A CA 1
ATOM 607 C C . LYS A 1 81 ? 21.293 3.065 -10.624 1.00 88.56 81 LYS A C 1
ATOM 609 O O . LYS A 1 81 ? 22.323 2.404 -10.666 1.00 88.56 81 LYS A O 1
ATOM 614 N N . ASP A 1 82 ? 20.727 3.483 -9.491 1.00 91.94 82 ASP A N 1
ATOM 615 C CA . ASP A 1 82 ? 21.445 3.539 -8.220 1.00 91.94 82 ASP A CA 1
ATOM 616 C C . ASP A 1 82 ? 20.777 2.730 -7.104 1.00 91.94 82 ASP A C 1
ATOM 618 O O . ASP A 1 82 ? 19.558 2.494 -7.078 1.00 91.94 82 ASP A O 1
ATOM 622 N N . GLY A 1 83 ? 21.622 2.307 -6.163 1.00 93.25 83 GLY A N 1
ATOM 623 C CA . GLY A 1 83 ? 21.215 1.688 -4.912 1.00 93.25 83 GLY A CA 1
ATOM 624 C C . GLY A 1 83 ? 20.821 2.732 -3.874 1.00 93.25 83 GLY A C 1
ATOM 625 O O . GLY A 1 83 ? 21.548 3.700 -3.681 1.00 93.25 83 GLY A O 1
ATOM 626 N N . GLN A 1 84 ? 19.689 2.542 -3.203 1.00 93.25 84 GLN A N 1
ATOM 627 C CA . GLN A 1 84 ? 19.204 3.443 -2.161 1.00 93.25 84 GLN A CA 1
ATOM 628 C C . GLN A 1 84 ? 18.647 2.640 -0.989 1.00 93.25 84 GLN A C 1
ATOM 630 O O . GLN A 1 84 ? 17.938 1.651 -1.178 1.00 93.25 84 GLN A O 1
ATOM 635 N N . PHE A 1 85 ? 18.971 3.095 0.217 1.00 94.62 85 PHE A N 1
ATOM 636 C CA . PHE A 1 85 ? 18.285 2.699 1.436 1.00 94.62 85 PHE A CA 1
ATOM 637 C C . PHE A 1 85 ? 17.292 3.798 1.809 1.00 94.62 85 PHE A C 1
ATOM 639 O O . PHE A 1 85 ? 17.633 4.979 1.780 1.00 94.62 85 PHE A O 1
ATOM 646 N N . HIS A 1 86 ? 16.074 3.409 2.156 1.00 93.56 86 HIS A N 1
ATOM 647 C CA . HIS A 1 86 ? 15.024 4.315 2.583 1.00 93.56 86 HIS A CA 1
ATOM 648 C C . HIS A 1 86 ? 14.356 3.747 3.832 1.00 93.56 86 HIS A C 1
ATOM 650 O O . HIS A 1 86 ? 13.517 2.853 3.736 1.00 93.56 86 HIS A O 1
ATOM 656 N N . GLY A 1 87 ? 14.750 4.262 4.995 1.00 94.62 87 GLY A N 1
ATOM 657 C CA . GLY A 1 87 ? 14.010 4.094 6.243 1.00 94.62 87 GLY A CA 1
ATOM 658 C C . GLY A 1 87 ? 12.913 5.149 6.340 1.00 94.62 87 GLY A C 1
ATOM 659 O O . GLY A 1 87 ? 13.123 6.292 5.931 1.00 94.62 87 GLY A O 1
ATOM 660 N N . PHE A 1 88 ? 11.744 4.776 6.846 1.00 92.81 88 PHE A N 1
ATOM 661 C CA . PHE A 1 88 ? 10.618 5.691 6.976 1.00 92.81 88 PHE A CA 1
ATOM 662 C C . PHE A 1 88 ? 9.750 5.360 8.187 1.00 92.81 88 PHE A C 1
ATOM 664 O O . PHE A 1 88 ? 9.553 4.201 8.540 1.00 92.81 88 PHE A O 1
ATOM 671 N N . LEU A 1 89 ? 9.182 6.417 8.759 1.00 92.94 89 LEU A N 1
ATOM 672 C CA . LEU A 1 89 ? 8.042 6.393 9.661 1.00 92.94 89 LEU A CA 1
ATOM 673 C C . LEU A 1 89 ? 7.010 7.336 9.045 1.00 92.94 89 LEU A C 1
ATOM 675 O O . LEU A 1 89 ? 7.313 8.502 8.785 1.00 92.94 89 LEU A O 1
ATOM 679 N N . ARG A 1 90 ? 5.832 6.816 8.714 1.00 90.12 90 ARG A N 1
ATOM 680 C CA . ARG A 1 90 ? 4.776 7.542 8.006 1.00 90.12 90 ARG A CA 1
ATOM 681 C C . ARG A 1 90 ? 3.496 7.427 8.805 1.00 90.12 90 ARG A C 1
ATOM 683 O O . ARG A 1 90 ? 3.176 6.349 9.281 1.00 90.12 90 ARG A O 1
ATOM 690 N N . GLY A 1 91 ? 2.777 8.531 8.919 1.00 90.38 91 GLY A N 1
ATOM 691 C CA . GLY A 1 91 ? 1.454 8.585 9.517 1.00 90.38 91 GLY A CA 1
ATOM 692 C C . GLY A 1 91 ? 0.547 9.429 8.636 1.00 90.38 91 GLY A C 1
ATOM 693 O O . GLY A 1 91 ? 0.986 10.448 8.102 1.00 90.38 91 GLY A O 1
ATOM 694 N N . GLY A 1 92 ? -0.692 8.995 8.466 1.00 88.38 92 GLY A N 1
ATOM 695 C CA . GLY A 1 92 ? -1.741 9.757 7.805 1.00 88.38 92 GLY A CA 1
ATOM 696 C C . GLY A 1 92 ? -3.075 9.449 8.464 1.00 88.38 92 GLY A C 1
ATOM 697 O O . GLY A 1 92 ? -3.330 8.306 8.826 1.00 88.38 92 GLY A O 1
ATOM 698 N N . ALA A 1 93 ? -3.907 10.464 8.639 1.00 89.62 93 ALA A N 1
ATOM 699 C CA . ALA A 1 93 ? -5.265 10.318 9.134 1.00 89.62 93 ALA A CA 1
ATOM 700 C C . ALA A 1 93 ? -6.147 11.377 8.478 1.00 89.62 93 ALA A C 1
ATOM 702 O O . ALA A 1 93 ? -5.672 12.477 8.178 1.00 89.62 93 ALA A O 1
ATOM 703 N N . ASN A 1 94 ? -7.414 11.044 8.273 1.00 88.38 94 ASN A N 1
ATOM 704 C CA . ASN A 1 94 ? -8.412 12.014 7.842 1.00 88.38 94 ASN A CA 1
ATOM 705 C C . ASN A 1 94 ? -8.676 12.995 9.001 1.00 88.38 94 ASN A C 1
ATOM 707 O O . ASN A 1 94 ? -8.899 12.531 10.123 1.00 88.38 94 ASN A O 1
ATOM 711 N N . PRO A 1 95 ? -8.649 14.324 8.787 1.00 86.62 95 PRO A N 1
ATOM 712 C CA . PRO A 1 95 ? -8.947 15.299 9.839 1.00 86.62 95 PRO A CA 1
ATOM 713 C C . PRO A 1 95 ? -10.288 15.041 10.536 1.00 86.62 95 PRO A C 1
ATOM 715 O O . PRO A 1 95 ? -10.387 15.163 11.756 1.00 86.62 95 PRO A O 1
ATOM 718 N N . GLU A 1 96 ? -11.280 14.586 9.772 1.00 87.69 96 GLU A N 1
ATOM 719 C CA . GLU A 1 96 ? -12.636 14.303 10.234 1.00 87.69 96 GLU A CA 1
ATOM 720 C C . GLU A 1 96 ? -12.679 13.172 11.274 1.00 87.69 96 GLU A C 1
ATOM 722 O O . GLU A 1 96 ? -13.611 13.118 12.071 1.00 87.69 96 GLU A O 1
ATOM 727 N N . LEU A 1 97 ? -11.666 12.294 11.320 1.00 84.88 97 LEU A N 1
ATOM 728 C CA . LEU A 1 97 ? -11.553 11.265 12.361 1.00 84.88 97 LEU A CA 1
ATOM 729 C C . LEU A 1 97 ? -11.337 11.899 13.742 1.00 84.88 97 LEU A C 1
ATOM 731 O O . LEU A 1 97 ? -11.915 11.450 14.729 1.00 84.88 97 LEU A O 1
ATOM 735 N N . PHE A 1 98 ? -10.528 12.960 13.817 1.00 85.88 98 PHE A N 1
ATOM 736 C CA . PHE A 1 98 ? -10.301 13.675 15.073 1.00 85.88 98 PHE A CA 1
ATOM 737 C C . PHE A 1 98 ? -11.531 14.469 15.501 1.00 85.88 98 PHE A C 1
ATOM 739 O O . PHE A 1 98 ? -11.771 14.623 16.697 1.00 85.88 98 PHE A O 1
ATOM 746 N N . ASP A 1 99 ? -12.306 14.970 14.543 1.00 87.31 99 ASP A N 1
ATOM 747 C CA . ASP A 1 99 ? -13.557 15.662 14.836 1.00 87.31 99 ASP A CA 1
ATOM 748 C C . ASP A 1 99 ? -14.627 14.677 15.309 1.00 87.31 99 ASP A C 1
ATOM 750 O O . ASP A 1 99 ? -15.253 14.933 16.333 1.00 87.31 99 ASP A O 1
ATOM 754 N N . LEU A 1 100 ? -14.739 13.501 14.680 1.00 83.56 100 LEU A N 1
ATOM 755 C CA . LEU A 1 100 ? -15.589 12.413 15.169 1.00 83.56 100 LEU A CA 1
ATOM 756 C C . LEU A 1 100 ? -15.215 12.013 16.602 1.00 83.56 100 LEU A C 1
ATOM 758 O O . LEU A 1 100 ? -16.093 11.884 17.450 1.00 83.56 100 LEU A O 1
ATOM 762 N N . GLN A 1 101 ? -13.921 11.843 16.891 1.00 83.00 101 GLN A N 1
ATOM 763 C CA . GLN A 1 101 ? -13.467 11.489 18.237 1.00 83.00 101 GLN A CA 1
ATOM 764 C C . GLN A 1 101 ? -13.866 12.556 19.267 1.00 83.00 101 GLN A C 1
ATOM 766 O O . GLN A 1 101 ? -14.379 12.215 20.331 1.00 83.00 101 GLN A O 1
ATOM 771 N N . LYS A 1 102 ? -13.682 13.843 18.944 1.00 85.69 102 LYS A N 1
ATOM 772 C CA . LYS A 1 102 ? -14.102 14.948 19.819 1.00 85.69 102 LYS A CA 1
ATOM 773 C C . LYS A 1 102 ? -15.617 14.993 20.005 1.00 85.69 102 LYS A C 1
ATOM 775 O O . LYS A 1 102 ? -16.062 15.228 21.122 1.00 85.69 102 LYS A O 1
ATOM 780 N N . GLU A 1 103 ? -16.393 14.794 18.939 1.00 84.62 103 GLU A N 1
ATOM 781 C CA . GLU A 1 103 ? -17.860 14.763 18.991 1.00 84.62 103 GLU A CA 1
ATOM 782 C C . GLU A 1 103 ? -18.343 13.606 19.886 1.00 84.62 103 GLU A C 1
ATOM 784 O O . GLU A 1 103 ? -19.197 13.816 20.742 1.00 84.62 103 GLU A O 1
ATOM 789 N N . ILE A 1 104 ? -17.733 12.417 19.783 1.00 82.38 104 ILE A N 1
ATOM 790 C CA . ILE A 1 104 ? -18.017 11.280 20.676 1.00 82.38 104 ILE A CA 1
ATOM 791 C C . ILE A 1 104 ? -17.654 11.614 22.130 1.00 82.38 104 ILE A C 1
ATOM 793 O O . ILE A 1 104 ? -18.459 11.385 23.032 1.00 82.38 104 ILE A O 1
ATOM 797 N N . ASP A 1 105 ? -16.464 12.164 22.379 1.00 80.94 105 ASP A N 1
ATOM 798 C CA . ASP A 1 105 ? -16.009 12.476 23.740 1.00 80.94 105 ASP A CA 1
ATOM 799 C C . ASP A 1 105 ? -16.832 13.593 24.406 1.00 80.94 105 ASP A C 1
ATOM 801 O O . ASP A 1 105 ? -16.937 13.621 25.629 1.00 80.94 105 ASP A O 1
ATOM 805 N N . GLN A 1 106 ? -17.450 14.486 23.625 1.00 82.25 106 GLN A N 1
ATOM 806 C CA . GLN A 1 106 ? -18.384 15.503 24.126 1.00 82.25 106 GLN A CA 1
ATOM 807 C C . GLN A 1 106 ? -19.751 14.932 24.521 1.00 82.25 106 GLN A C 1
ATOM 809 O O . GLN A 1 106 ? -20.427 15.520 25.365 1.00 82.25 106 GLN A O 1
ATOM 814 N N . ILE A 1 107 ? -20.169 13.824 23.905 1.00 80.75 107 ILE A N 1
ATOM 815 C CA . ILE A 1 107 ? -21.462 13.181 24.177 1.00 80.75 107 ILE A CA 1
ATOM 816 C C . ILE A 1 107 ? -21.373 12.245 25.392 1.00 80.75 107 ILE A C 1
ATOM 818 O O . ILE A 1 107 ? -22.352 12.107 26.128 1.00 80.75 107 ILE A O 1
ATOM 822 N N . LYS A 1 108 ? -20.201 11.646 25.643 1.00 72.25 108 LYS A N 1
ATOM 823 C CA . LYS A 1 108 ? -19.966 10.781 26.810 1.00 72.25 108 LYS A CA 1
ATOM 824 C C . LYS A 1 108 ? -20.304 11.503 28.120 1.00 72.25 108 LYS A C 1
ATOM 826 O O . LYS A 1 108 ? -19.722 12.544 28.432 1.00 72.25 108 LYS A O 1
ATOM 831 N N . GLY A 1 109 ? -21.216 10.931 28.910 1.00 66.12 109 GLY A N 1
ATOM 832 C CA . GLY A 1 109 ? -21.670 11.508 30.181 1.00 66.12 109 GLY A CA 1
ATOM 833 C C . GLY A 1 109 ? -22.897 12.426 30.089 1.00 66.12 109 GLY A C 1
ATOM 834 O O . GLY A 1 109 ? -23.262 13.038 31.099 1.00 66.12 109 GLY A O 1
ATOM 835 N N . SER A 1 110 ? -23.552 12.528 28.925 1.00 69.25 110 SER A N 1
ATOM 836 C CA . SER A 1 110 ? -24.873 13.158 28.808 1.00 69.25 110 SER A CA 1
ATOM 837 C C . SER A 1 110 ? -25.981 12.217 29.315 1.00 69.25 110 SER A C 1
ATOM 839 O O . SER A 1 110 ? -25.863 10.996 29.281 1.00 69.25 110 SER A O 1
ATOM 841 N N . ALA A 1 111 ? -27.107 12.767 29.786 1.00 61.38 111 ALA A N 1
ATOM 842 C CA . ALA A 1 111 ? -28.251 11.953 30.227 1.00 61.38 111 ALA A CA 1
ATOM 843 C C . ALA A 1 111 ? -28.969 11.224 29.065 1.00 61.38 111 ALA A C 1
ATOM 845 O O . ALA A 1 111 ? -29.848 10.398 29.310 1.00 61.38 111 ALA A O 1
ATOM 846 N N . THR A 1 112 ? -28.616 11.545 27.815 1.00 78.06 112 THR A N 1
ATOM 847 C CA . THR A 1 112 ? -29.208 11.043 26.563 1.00 78.06 112 THR A CA 1
ATOM 848 C C . THR A 1 112 ? -28.161 10.413 25.638 1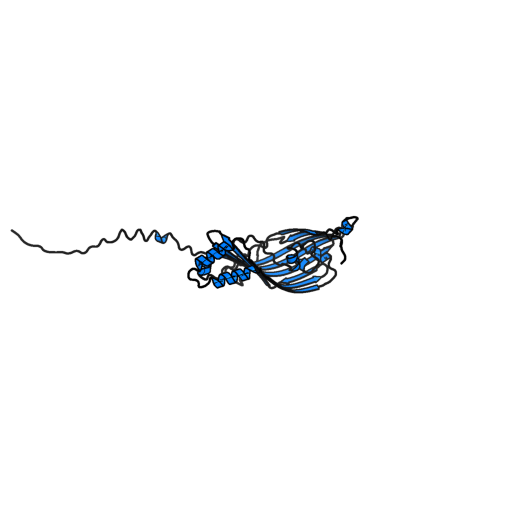.00 78.06 112 THR A C 1
ATOM 850 O O . THR A 1 112 ? -28.354 10.366 24.425 1.00 78.06 112 THR A O 1
ATOM 853 N N . GLU A 1 113 ? -27.070 9.897 26.213 1.00 74.94 113 GLU A N 1
ATOM 854 C CA . GLU A 1 113 ? -25.873 9.422 25.506 1.00 74.94 113 GLU A CA 1
ATOM 855 C C . GLU A 1 113 ? -26.182 8.438 24.363 1.00 74.94 113 GLU A C 1
ATOM 857 O O . GLU A 1 113 ? -25.684 8.610 23.252 1.00 74.94 113 GLU A O 1
ATOM 862 N N . GLU A 1 114 ? -27.073 7.464 24.579 1.00 74.00 114 GLU A N 1
ATOM 863 C CA . GLU A 1 114 ? -27.464 6.498 23.538 1.00 74.00 114 GLU A CA 1
ATOM 864 C C . GLU A 1 114 ? -28.133 7.159 22.328 1.00 74.00 114 GLU A C 1
ATOM 866 O O . GLU A 1 114 ? -27.823 6.824 21.182 1.00 74.00 114 GLU A O 1
ATOM 871 N N . GLN A 1 115 ? -29.046 8.103 22.569 1.00 79.06 115 GLN A N 1
ATOM 872 C CA . GLN A 1 115 ? -29.780 8.787 21.506 1.00 79.06 115 GLN A CA 1
ATOM 873 C C . GLN A 1 115 ? -28.872 9.776 20.769 1.00 79.06 115 GLN A C 1
ATOM 875 O O . GLN A 1 115 ? -28.954 9.890 19.546 1.00 79.06 115 GLN A O 1
ATOM 880 N N . ASP A 1 116 ? -27.988 10.458 21.495 1.00 82.88 116 ASP A N 1
ATOM 881 C CA . ASP A 1 116 ? -27.049 11.427 20.935 1.00 82.88 116 ASP A CA 1
ATOM 882 C C . ASP A 1 116 ? -25.971 10.734 20.085 1.00 82.88 116 ASP A C 1
ATOM 884 O O . ASP A 1 116 ? -25.695 11.180 18.969 1.00 82.88 116 ASP A O 1
ATOM 888 N N . ILE A 1 117 ? -25.438 9.590 20.536 1.00 80.50 117 ILE A N 1
ATOM 889 C CA . ILE A 1 117 ? -24.519 8.755 19.742 1.00 80.50 117 ILE A CA 1
ATOM 890 C C . ILE A 1 117 ? -25.240 8.166 18.527 1.00 80.50 117 ILE A C 1
ATOM 892 O O . ILE A 1 117 ? -24.699 8.192 17.422 1.00 80.50 117 ILE A O 1
ATOM 896 N N . ALA A 1 118 ? -26.475 7.682 18.683 1.00 82.31 118 ALA A N 1
ATOM 897 C CA . ALA A 1 118 ? -27.270 7.193 17.559 1.00 82.31 118 ALA A CA 1
ATOM 898 C C . ALA A 1 118 ? -27.492 8.284 16.493 1.00 82.31 118 ALA A C 1
ATOM 900 O O . ALA A 1 118 ? -27.302 8.023 15.303 1.00 82.31 118 ALA A O 1
ATOM 901 N N . ASN A 1 119 ? -27.832 9.507 16.909 1.00 85.50 119 ASN A N 1
ATOM 902 C CA . ASN A 1 119 ? -28.013 10.656 16.019 1.00 85.50 119 ASN A CA 1
ATOM 903 C C . ASN A 1 119 ? -26.692 11.079 15.356 1.00 85.50 119 ASN A C 1
ATOM 905 O O . ASN A 1 119 ? -26.675 11.409 14.168 1.00 85.50 119 ASN A O 1
ATOM 909 N N . LEU A 1 120 ? -25.578 11.038 16.096 1.00 84.38 120 LEU A N 1
ATOM 910 C CA . LEU A 1 120 ? -24.249 11.325 15.564 1.00 84.38 120 LEU A CA 1
ATOM 911 C C . LEU A 1 120 ? -23.882 10.331 14.458 1.00 84.38 120 LEU A C 1
ATOM 913 O O . LEU A 1 120 ? -23.577 10.751 13.342 1.00 84.38 120 LEU A O 1
ATOM 917 N N . ILE A 1 121 ? -23.983 9.028 14.736 1.00 83.75 121 ILE A N 1
ATOM 918 C CA . ILE A 1 121 ? -23.704 7.968 13.759 1.00 83.75 121 ILE A CA 1
ATOM 919 C C . ILE A 1 121 ? -24.590 8.157 12.515 1.00 83.75 121 ILE A C 1
ATOM 921 O O . ILE A 1 121 ? -24.079 8.109 11.398 1.00 83.75 121 ILE A O 1
ATOM 925 N N . GLN A 1 122 ? -25.883 8.464 12.694 1.00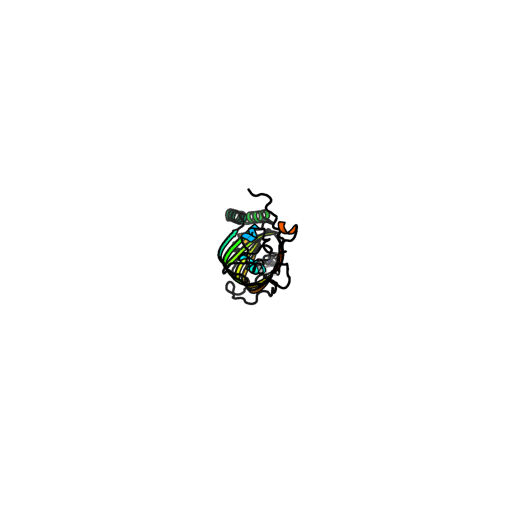 85.75 122 GLN A N 1
ATOM 926 C CA . GLN A 1 122 ? -26.801 8.759 11.585 1.00 85.75 122 GLN A CA 1
ATOM 927 C C . GLN A 1 122 ? -26.371 9.968 10.750 1.00 85.75 122 GLN A C 1
ATOM 929 O O . GLN A 1 122 ? -26.417 9.924 9.521 1.00 85.75 122 GLN A O 1
ATOM 934 N N . SER A 1 123 ? -25.928 11.048 11.397 1.00 86.69 123 SER A N 1
ATOM 935 C CA . SER A 1 123 ? -25.500 12.269 10.703 1.00 86.69 123 SER A CA 1
ATOM 936 C C . SER A 1 123 ? -24.240 12.070 9.853 1.00 86.69 123 SER A C 1
ATOM 938 O O . SER A 1 123 ? -24.013 12.813 8.897 1.00 86.69 123 SER A O 1
ATOM 940 N N . LYS A 1 124 ? -23.430 11.059 10.189 1.00 86.94 124 LYS A N 1
ATOM 941 C CA . LYS A 1 124 ? -22.163 10.739 9.524 1.00 86.94 124 LYS A CA 1
ATOM 942 C C . LYS A 1 124 ? -22.258 9.493 8.637 1.00 86.94 124 LYS A C 1
ATOM 944 O O . LYS A 1 124 ? -21.229 8.978 8.202 1.00 86.94 124 LYS A O 1
ATOM 949 N N . TYR A 1 125 ? -23.463 9.001 8.340 1.00 87.25 125 TYR A N 1
ATOM 950 C CA . TYR A 1 125 ? -23.634 7.869 7.429 1.00 87.25 125 TYR A CA 1
ATOM 951 C C . TYR A 1 125 ? -22.971 8.111 6.071 1.00 87.25 125 TYR A C 1
ATOM 953 O O . TYR A 1 125 ? -23.111 9.173 5.464 1.00 87.25 125 TYR A O 1
ATOM 961 N N . GLY A 1 126 ? -22.252 7.091 5.598 1.00 80.56 126 GLY A N 1
ATOM 962 C CA . GLY A 1 126 ? -21.508 7.141 4.339 1.00 80.56 126 GLY A CA 1
ATOM 963 C C . GLY A 1 126 ? -20.189 7.916 4.405 1.00 80.56 126 GLY A C 1
ATOM 964 O O . GLY A 1 126 ? -19.508 8.020 3.386 1.00 80.56 126 GLY A O 1
ATOM 965 N N . GLN A 1 127 ? -19.806 8.453 5.569 1.00 87.44 127 GLN A N 1
ATOM 966 C CA . GLN A 1 127 ? -18.451 8.962 5.778 1.00 87.44 127 GLN A CA 1
ATOM 967 C C . GLN A 1 127 ? -17.492 7.804 6.071 1.00 87.44 127 GLN A C 1
ATOM 969 O O . GLN A 1 127 ? -17.860 6.825 6.714 1.00 87.44 127 GLN A O 1
ATOM 974 N N . HIS A 1 128 ? -16.252 7.933 5.605 1.00 86.88 128 HIS A N 1
ATOM 975 C CA . HIS A 1 128 ? -15.193 6.958 5.843 1.00 86.88 128 HIS A CA 1
ATOM 976 C C . HIS A 1 128 ? -14.045 7.635 6.578 1.00 86.88 128 HIS A C 1
ATOM 978 O O . HIS A 1 128 ? -13.453 8.605 6.088 1.00 86.88 128 HIS A O 1
ATOM 984 N N . TYR A 1 129 ? -13.718 7.112 7.751 1.00 89.44 129 TYR A N 1
ATOM 985 C CA . TYR A 1 129 ? -12.622 7.612 8.558 1.00 89.44 129 TYR A CA 1
ATOM 986 C C . TYR A 1 129 ? -11.471 6.627 8.490 1.00 89.44 129 TYR A C 1
ATOM 988 O O . TYR A 1 129 ? -11.605 5.469 8.866 1.00 89.44 129 TYR A O 1
ATOM 996 N N . TYR A 1 130 ? -10.327 7.104 8.018 1.00 88.56 130 TYR A N 1
ATOM 997 C CA . TYR A 1 130 ? -9.160 6.269 7.810 1.00 88.56 130 TYR A CA 1
ATOM 998 C C . TYR A 1 130 ? -7.948 6.872 8.503 1.00 88.56 130 TYR A C 1
ATOM 1000 O O . TYR A 1 130 ? -7.699 8.080 8.429 1.00 88.56 130 TYR A O 1
ATOM 1008 N N . SER A 1 131 ? -7.167 6.016 9.151 1.00 91.56 131 SER A N 1
ATOM 1009 C CA . SER A 1 131 ? -5.831 6.357 9.621 1.00 91.56 131 SER A CA 1
ATOM 1010 C C . SER A 1 131 ? -4.866 5.211 9.371 1.00 91.56 131 SER A C 1
ATOM 1012 O O . SER A 1 131 ? -5.243 4.040 9.379 1.00 91.56 131 SER A O 1
ATOM 1014 N N . ARG A 1 132 ? -3.603 5.547 9.124 1.00 91.44 132 ARG A N 1
ATOM 1015 C CA . ARG A 1 132 ? -2.538 4.575 8.917 1.00 91.44 132 ARG A CA 1
ATOM 1016 C C . ARG A 1 132 ? -1.212 5.093 9.422 1.00 91.44 132 ARG A C 1
ATOM 1018 O O . ARG A 1 132 ? -0.822 6.221 9.120 1.00 91.44 132 ARG A O 1
ATOM 1025 N N . VAL A 1 133 ? -0.503 4.241 10.146 1.00 92.25 133 VAL A N 1
ATOM 1026 C CA . VAL A 1 133 ? 0.855 4.475 10.616 1.00 92.25 133 VAL A CA 1
ATOM 1027 C C . VAL A 1 133 ? 1.719 3.305 10.177 1.00 92.25 133 VAL A C 1
ATOM 1029 O O . VAL A 1 133 ? 1.519 2.174 10.603 1.00 92.25 133 VAL A O 1
ATOM 1032 N N . THR A 1 134 ? 2.713 3.591 9.347 1.00 92.25 134 THR A N 1
ATOM 1033 C CA . THR A 1 134 ? 3.615 2.587 8.787 1.00 92.25 134 THR A CA 1
ATOM 1034 C C . THR A 1 134 ? 5.053 2.928 9.130 1.00 92.25 134 THR A C 1
ATOM 1036 O O . THR A 1 134 ? 5.515 4.048 8.894 1.00 92.25 134 THR A O 1
ATOM 1039 N N . THR A 1 135 ? 5.800 1.942 9.609 1.00 94.19 135 THR A N 1
ATOM 1040 C CA . THR A 1 135 ? 7.241 2.053 9.831 1.00 94.19 135 THR A CA 1
ATOM 1041 C C . THR A 1 135 ? 7.978 0.937 9.107 1.00 94.19 135 THR A C 1
ATOM 1043 O O . THR A 1 135 ? 7.475 -0.179 8.974 1.00 94.19 135 THR A O 1
ATOM 1046 N N . GLY A 1 136 ? 9.173 1.230 8.606 1.00 94.88 136 GLY A N 1
ATOM 1047 C CA . GLY A 1 136 ? 9.978 0.222 7.938 1.00 94.88 136 GLY A CA 1
ATOM 1048 C C . GLY A 1 136 ? 11.168 0.767 7.175 1.00 94.88 136 GLY A C 1
ATOM 1049 O O . GLY A 1 136 ? 11.519 1.947 7.234 1.00 94.88 136 GLY A O 1
ATOM 1050 N N . GLY A 1 137 ? 11.805 -0.141 6.448 1.00 95.38 137 GLY A N 1
ATOM 1051 C CA . GLY A 1 137 ? 12.971 0.137 5.632 1.00 95.38 137 GLY A CA 1
ATOM 1052 C C . GLY A 1 137 ? 12.925 -0.621 4.316 1.00 95.38 137 GLY A C 1
ATOM 1053 O O . GLY A 1 137 ? 12.533 -1.785 4.256 1.00 95.38 137 GLY A O 1
ATOM 1054 N N . MET A 1 138 ? 13.355 0.045 3.251 1.00 95.62 138 MET A N 1
ATOM 1055 C CA . MET A 1 138 ? 13.519 -0.548 1.929 1.00 95.62 138 MET A CA 1
ATOM 1056 C C . MET A 1 138 ? 14.943 -0.339 1.451 1.00 95.62 138 MET A C 1
ATOM 1058 O O . MET A 1 138 ? 15.476 0.768 1.497 1.00 95.62 138 MET A O 1
ATOM 1062 N N . TYR A 1 139 ? 15.546 -1.402 0.947 1.00 96.19 139 TYR A N 1
ATOM 1063 C CA . TYR A 1 139 ? 16.811 -1.370 0.251 1.00 96.19 139 TYR A CA 1
ATOM 1064 C C . TYR A 1 139 ? 16.606 -1.787 -1.195 1.00 96.19 139 TYR A C 1
ATOM 1066 O O . TYR A 1 139 ? 16.316 -2.944 -1.481 1.00 96.19 139 TYR A O 1
ATOM 1074 N N . VAL A 1 140 ? 16.772 -0.854 -2.123 1.00 95.69 140 VAL A N 1
ATOM 1075 C CA . VAL A 1 140 ? 16.577 -1.111 -3.551 1.00 95.69 140 VAL A CA 1
ATOM 1076 C C . VAL A 1 140 ? 17.859 -0.859 -4.317 1.00 95.69 140 VAL A C 1
ATOM 1078 O O . VAL A 1 140 ? 18.541 0.138 -4.103 1.00 95.69 140 VAL A O 1
ATOM 1081 N N . ARG A 1 141 ? 18.178 -1.748 -5.250 1.00 94.88 141 ARG A N 1
ATOM 1082 C CA . ARG A 1 141 ? 19.271 -1.629 -6.217 1.00 94.88 141 ARG A CA 1
ATOM 1083 C C . ARG A 1 141 ? 18.726 -1.822 -7.632 1.00 94.88 141 ARG A C 1
ATOM 1085 O O . ARG A 1 141 ? 17.574 -2.225 -7.807 1.00 94.88 141 ARG A O 1
ATOM 1092 N N . PRO A 1 142 ? 19.523 -1.543 -8.677 1.00 93.25 142 PRO A N 1
ATOM 1093 C CA . PRO A 1 142 ? 19.149 -1.946 -10.023 1.00 93.25 142 PRO A CA 1
ATOM 1094 C C . PRO A 1 142 ? 18.786 -3.433 -10.046 1.00 93.25 142 PRO A C 1
ATOM 1096 O O . PRO A 1 142 ? 19.577 -4.274 -9.616 1.00 93.25 142 PRO A O 1
ATOM 1099 N N . ARG A 1 143 ? 17.595 -3.740 -10.572 1.00 93.81 143 ARG A N 1
ATOM 1100 C CA . ARG A 1 143 ? 17.037 -5.093 -10.752 1.00 93.81 143 ARG A CA 1
ATOM 1101 C C . ARG A 1 143 ? 16.544 -5.823 -9.508 1.00 93.81 143 ARG A C 1
ATOM 1103 O O . ARG A 1 143 ? 15.805 -6.782 -9.691 1.00 93.81 143 ARG A O 1
ATOM 1110 N N . TRP A 1 144 ? 16.897 -5.428 -8.290 1.00 95.94 144 TRP A N 1
ATOM 1111 C CA . TRP A 1 144 ? 16.444 -6.144 -7.095 1.00 95.94 144 TRP A CA 1
ATOM 1112 C C . TRP A 1 144 ? 16.243 -5.226 -5.896 1.00 95.94 144 TRP A C 1
ATOM 1114 O O . TRP A 1 144 ? 16.823 -4.144 -5.825 1.00 95.94 144 TRP A O 1
ATOM 1124 N N . GLY A 1 145 ? 15.430 -5.662 -4.944 1.00 96.31 145 GLY A N 1
ATOM 1125 C CA . GLY A 1 145 ? 15.207 -4.932 -3.706 1.00 96.31 145 GLY A CA 1
ATOM 1126 C C . GLY A 1 145 ? 14.754 -5.838 -2.576 1.00 96.31 145 GLY A C 1
ATOM 1127 O O . GLY A 1 145 ? 14.285 -6.949 -2.808 1.00 96.31 145 GLY A O 1
ATOM 1128 N N . PHE A 1 146 ? 14.909 -5.342 -1.361 1.00 97.25 146 PHE A N 1
ATOM 1129 C CA . PHE A 1 146 ? 14.456 -5.954 -0.126 1.00 97.25 146 PHE A CA 1
ATOM 1130 C C . PHE A 1 146 ? 13.714 -4.907 0.702 1.00 97.25 146 PHE A C 1
ATOM 1132 O O . PHE A 1 146 ? 14.140 -3.755 0.773 1.00 97.25 146 PHE A O 1
ATOM 1139 N N . ALA A 1 147 ? 12.620 -5.298 1.335 1.00 96.56 147 ALA A N 1
ATOM 1140 C CA . ALA A 1 147 ? 11.819 -4.434 2.177 1.00 96.56 147 ALA A CA 1
ATOM 1141 C C . ALA A 1 147 ? 11.425 -5.170 3.450 1.00 96.56 147 ALA A C 1
ATOM 1143 O O . ALA A 1 147 ? 11.055 -6.344 3.413 1.00 96.56 147 ALA A O 1
ATOM 1144 N N . PHE A 1 148 ? 11.483 -4.448 4.559 1.00 96.56 148 PHE A N 1
ATOM 1145 C CA . PHE A 1 148 ? 11.030 -4.916 5.853 1.00 96.56 148 PHE A CA 1
ATOM 1146 C C . PHE A 1 148 ? 10.168 -3.837 6.500 1.00 96.56 148 PHE A C 1
ATOM 1148 O O . PHE A 1 148 ? 10.623 -2.717 6.738 1.00 96.56 148 PHE A O 1
ATOM 1155 N N . LEU A 1 149 ? 8.912 -4.181 6.746 1.00 95.31 149 LEU A N 1
ATOM 1156 C CA . LEU A 1 149 ? 7.903 -3.333 7.355 1.00 95.31 149 LEU A CA 1
ATOM 1157 C C . LEU A 1 149 ? 7.443 -4.055 8.619 1.00 95.31 149 LEU A C 1
ATOM 1159 O O . LEU A 1 149 ? 6.564 -4.905 8.532 1.00 95.31 149 LEU A O 1
ATOM 1163 N N . PRO A 1 150 ? 8.081 -3.812 9.775 1.00 93.31 150 PRO A N 1
ATOM 1164 C CA . PRO A 1 150 ? 7.750 -4.533 10.998 1.00 93.31 150 PRO A CA 1
ATOM 1165 C C . PRO A 1 150 ? 6.355 -4.194 11.521 1.00 93.31 150 PRO A C 1
ATOM 1167 O O . PRO A 1 150 ? 5.759 -5.028 12.191 1.00 93.31 150 PRO A O 1
ATOM 1170 N N . ALA A 1 151 ? 5.844 -2.995 11.238 1.00 92.88 151 ALA A N 1
ATOM 1171 C CA . ALA A 1 151 ? 4.514 -2.594 11.664 1.00 92.88 151 ALA A CA 1
ATOM 1172 C C . ALA A 1 151 ? 3.884 -1.623 10.663 1.00 92.88 151 ALA A C 1
ATOM 1174 O O . ALA A 1 151 ? 4.405 -0.529 10.408 1.00 92.88 151 ALA A O 1
ATOM 1175 N N . ASP A 1 152 ? 2.738 -2.033 10.139 1.00 92.19 152 ASP A N 1
ATOM 1176 C CA . ASP A 1 152 ? 1.816 -1.205 9.385 1.00 92.19 152 ASP A CA 1
ATOM 1177 C C . ASP A 1 152 ? 0.430 -1.294 10.020 1.00 92.19 152 ASP A C 1
ATOM 1179 O O . ASP A 1 152 ? -0.288 -2.274 9.839 1.00 92.19 152 ASP A O 1
ATOM 1183 N N . LEU A 1 153 ? 0.098 -0.291 10.829 1.00 92.06 153 LEU A N 1
ATOM 1184 C CA . LEU A 1 153 ? -1.181 -0.187 11.513 1.00 92.06 153 LEU A CA 1
ATOM 1185 C C . LEU A 1 153 ? -2.132 0.634 10.649 1.00 92.06 153 LEU A C 1
ATOM 1187 O O . LEU A 1 153 ? -1.837 1.795 10.369 1.00 92.06 153 LEU A O 1
ATOM 1191 N N . SER A 1 154 ? -3.292 0.092 10.296 1.00 90.88 154 SER A N 1
ATOM 1192 C CA . SER A 1 154 ? -4.373 0.863 9.680 1.00 90.88 154 SER A CA 1
ATOM 1193 C C . SER A 1 154 ? -5.682 0.671 10.420 1.00 90.88 154 SER A C 1
ATOM 1195 O O . SER A 1 154 ? -6.013 -0.453 10.793 1.00 90.88 154 SER A O 1
ATOM 1197 N N . LEU A 1 155 ? -6.430 1.755 10.572 1.00 90.25 155 LEU A N 1
ATOM 1198 C CA . LEU A 1 155 ? -7.756 1.770 11.166 1.00 90.25 155 LEU A CA 1
ATOM 1199 C C . LEU A 1 155 ? -8.727 2.373 10.152 1.00 90.25 155 LEU A C 1
ATOM 1201 O O . LEU A 1 155 ? -8.488 3.481 9.662 1.00 90.25 155 LEU A O 1
ATOM 1205 N N . ASP A 1 156 ? -9.801 1.651 9.867 1.00 89.25 156 ASP A N 1
ATOM 1206 C CA . ASP A 1 156 ? -10.936 2.100 9.067 1.00 89.25 156 ASP A CA 1
ATOM 1207 C C . ASP A 1 156 ? -12.188 2.086 9.942 1.00 89.25 156 ASP A C 1
ATOM 1209 O O . ASP A 1 156 ? -12.476 1.090 10.609 1.00 89.25 156 ASP A O 1
ATOM 1213 N N . ILE A 1 157 ? -12.899 3.207 9.976 1.00 88.00 157 ILE A N 1
ATOM 1214 C CA . ILE A 1 157 ? -14.159 3.349 10.691 1.00 88.00 157 ILE A CA 1
ATOM 1215 C C . ILE A 1 157 ? -15.208 3.865 9.712 1.00 88.00 157 ILE A C 1
ATOM 1217 O O . ILE A 1 157 ? -15.038 4.925 9.104 1.00 88.00 157 ILE A O 1
ATOM 1221 N N . THR A 1 158 ? -16.318 3.140 9.603 1.00 87.69 158 THR A N 1
ATOM 1222 C CA . THR A 1 158 ? -17.411 3.459 8.682 1.00 87.69 158 THR A CA 1
ATOM 1223 C C . THR A 1 158 ? -18.767 3.366 9.402 1.00 87.69 158 THR A C 1
ATOM 1225 O O . THR A 1 158 ? -19.182 2.278 9.809 1.00 87.69 158 THR A O 1
ATOM 1228 N N . PRO A 1 159 ? -19.497 4.486 9.565 1.00 85.94 159 PRO A N 1
ATOM 1229 C CA . PRO A 1 159 ? -20.875 4.489 10.050 1.00 85.94 159 PRO A CA 1
ATOM 1230 C C . PRO A 1 159 ? -21.846 3.979 8.978 1.00 85.94 159 PRO A C 1
ATOM 1232 O O . PRO A 1 159 ? -21.856 4.474 7.845 1.00 85.94 159 PRO A O 1
ATOM 1235 N N . HIS A 1 160 ? -22.720 3.040 9.338 1.00 82.31 160 HIS A N 1
ATOM 1236 C CA . HIS A 1 160 ? -23.733 2.490 8.432 1.00 82.31 160 HIS A CA 1
ATOM 1237 C C . HIS A 1 160 ? -25.065 2.198 9.133 1.00 82.31 160 HIS A C 1
ATOM 1239 O O . HIS A 1 160 ? -25.205 2.334 10.350 1.00 82.31 160 HIS A O 1
ATOM 1245 N N . GLN A 1 161 ? -26.066 1.825 8.334 1.00 78.88 161 GLN A N 1
ATOM 1246 C CA . GLN A 1 161 ? -27.406 1.484 8.797 1.00 78.88 161 GLN A CA 1
ATOM 1247 C C . GLN A 1 161 ? -27.772 0.064 8.349 1.00 78.88 161 GLN A C 1
ATOM 1249 O O . GLN A 1 161 ? -28.276 -0.124 7.243 1.00 78.88 161 GLN A O 1
ATOM 1254 N N . GLN A 1 162 ? -27.541 -0.938 9.203 1.00 67.00 162 GLN A N 1
ATOM 1255 C CA . GLN A 1 162 ? -27.907 -2.331 8.896 1.00 67.00 162 GLN A CA 1
ATOM 1256 C C . GLN A 1 162 ? -29.216 -2.761 9.574 1.00 67.00 162 GLN A C 1
ATOM 1258 O O . GLN A 1 162 ? -30.167 -3.152 8.903 1.00 67.00 162 GLN A O 1
ATOM 1263 N N . LEU A 1 163 ? -29.291 -2.650 10.904 1.00 69.69 163 LEU A N 1
ATOM 1264 C CA . LEU A 1 163 ? -30.510 -2.874 11.709 1.00 69.69 163 LEU A CA 1
ATOM 1265 C C . LEU A 1 163 ? -30.825 -1.677 12.632 1.00 69.69 163 LEU A C 1
ATOM 1267 O O . LEU A 1 163 ? -31.761 -1.718 13.425 1.00 69.69 163 LEU A O 1
ATOM 1271 N N . GLY A 1 164 ? -30.024 -0.617 12.519 1.00 76.31 164 GLY A N 1
ATOM 1272 C CA . GLY A 1 164 ? -29.979 0.581 13.354 1.00 76.31 164 GLY A CA 1
ATOM 1273 C C . GLY A 1 164 ? -28.647 1.311 13.114 1.00 76.31 164 GLY A C 1
ATOM 1274 O O . GLY A 1 164 ? -27.889 0.879 12.245 1.00 76.31 164 GLY A O 1
ATOM 1275 N N . PRO A 1 165 ? -28.343 2.400 13.841 1.00 79.94 165 PRO A N 1
ATOM 1276 C CA . PRO A 1 165 ? -27.049 3.073 13.762 1.00 79.94 165 PRO A CA 1
ATOM 1277 C C . PRO A 1 165 ? -25.927 2.182 14.276 1.00 79.94 165 PRO A C 1
ATOM 1279 O O . PRO A 1 165 ? -25.865 1.855 15.464 1.00 79.94 165 PRO A O 1
ATOM 1282 N N . THR A 1 166 ? -25.063 1.786 13.350 1.00 82.06 166 THR A N 1
ATOM 1283 C CA . THR A 1 166 ? -23.928 0.901 13.581 1.00 82.06 166 THR A CA 1
ATOM 1284 C C . THR A 1 166 ? -22.640 1.566 13.127 1.00 82.06 166 THR A C 1
ATOM 1286 O O . THR A 1 166 ? -22.606 2.302 12.138 1.00 82.06 166 THR A O 1
ATOM 1289 N N . LEU A 1 167 ? -21.577 1.301 13.873 1.00 82.75 167 LEU A N 1
ATOM 1290 C CA . LEU A 1 167 ? -20.222 1.720 13.570 1.00 82.75 167 LEU A CA 1
ATOM 1291 C C . LEU A 1 167 ? -19.404 0.468 13.256 1.00 82.75 167 LEU A C 1
ATOM 1293 O O . LEU A 1 167 ? -19.217 -0.376 14.135 1.00 82.75 167 LEU A O 1
ATOM 1297 N N . ASP A 1 168 ? -18.925 0.349 12.022 1.00 86.69 168 ASP A N 1
ATOM 1298 C CA . ASP A 1 168 ? -17.949 -0.679 11.670 1.00 86.69 168 ASP A CA 1
ATOM 1299 C C . ASP A 1 168 ? -16.552 -0.138 11.917 1.00 86.69 168 ASP A C 1
ATOM 1301 O O . ASP A 1 168 ? -16.192 0.907 11.380 1.00 86.69 168 ASP A O 1
ATOM 1305 N N . ALA A 1 169 ? -15.775 -0.855 12.722 1.00 86.12 169 ALA A N 1
ATOM 1306 C CA . ALA A 1 169 ? -14.375 -0.564 12.979 1.00 86.12 169 ALA A CA 1
ATOM 1307 C C . ALA A 1 169 ? -13.525 -1.760 12.541 1.00 86.12 169 ALA A C 1
ATOM 1309 O O . ALA A 1 169 ? -13.697 -2.874 13.039 1.00 86.12 169 ALA A O 1
ATOM 1310 N N . ASN A 1 170 ? -12.597 -1.516 11.618 1.00 88.69 170 ASN A N 1
ATOM 1311 C CA . ASN A 1 170 ? -11.635 -2.494 11.126 1.00 88.69 170 ASN A CA 1
ATOM 1312 C C . ASN A 1 170 ? -10.221 -2.012 11.449 1.00 88.69 170 ASN A C 1
ATOM 1314 O O . ASN A 1 170 ? -9.792 -0.944 11.014 1.00 88.69 170 ASN A O 1
ATOM 1318 N N . GLY A 1 171 ? -9.488 -2.807 12.219 1.00 89.31 171 GLY A N 1
ATOM 1319 C CA . GLY A 1 171 ? -8.089 -2.583 12.545 1.00 89.31 171 GLY A CA 1
ATOM 1320 C C . GLY A 1 171 ? -7.215 -3.659 11.920 1.00 89.31 171 GLY A C 1
ATOM 1321 O O . GLY A 1 171 ? -7.475 -4.847 12.091 1.00 89.31 171 GLY A O 1
ATOM 1322 N N . TYR A 1 172 ? -6.158 -3.239 11.234 1.00 90.75 172 TYR A N 1
ATOM 1323 C CA . TYR A 1 172 ? -5.147 -4.111 10.643 1.00 90.75 172 TYR A CA 1
ATOM 1324 C C . TYR A 1 172 ? -3.778 -3.752 11.199 1.00 90.75 172 TYR A C 1
ATOM 1326 O O . TYR A 1 172 ? -3.428 -2.575 11.255 1.00 90.75 172 TYR A O 1
ATOM 1334 N N . LEU A 1 173 ? -2.994 -4.761 11.556 1.00 91.81 173 LEU A N 1
ATOM 1335 C CA . LEU A 1 173 ? -1.576 -4.640 11.851 1.00 91.81 173 LEU A CA 1
ATOM 1336 C C . LEU A 1 173 ? -0.824 -5.667 11.006 1.00 91.81 173 LEU A C 1
ATOM 1338 O O . LEU A 1 173 ? -0.875 -6.865 11.289 1.00 91.81 173 LEU A O 1
ATOM 1342 N N . ASP A 1 174 ? -0.125 -5.178 9.985 1.00 93.00 174 ASP A N 1
ATOM 1343 C CA . ASP A 1 174 ? 0.634 -6.009 9.056 1.00 93.00 174 ASP A CA 1
ATOM 1344 C C . ASP A 1 174 ? 2.143 -5.883 9.318 1.00 93.00 174 ASP A C 1
ATOM 1346 O O . ASP A 1 174 ? 2.709 -4.786 9.365 1.00 93.00 174 ASP A O 1
ATOM 1350 N N . SER A 1 175 ? 2.820 -7.024 9.424 1.00 94.81 175 SER A N 1
ATOM 1351 C CA . SER A 1 175 ? 4.276 -7.141 9.369 1.00 94.81 175 SER A CA 1
ATOM 1352 C C . SER A 1 175 ? 4.665 -7.800 8.047 1.00 94.81 175 SER A C 1
ATOM 1354 O O . SER A 1 175 ? 4.327 -8.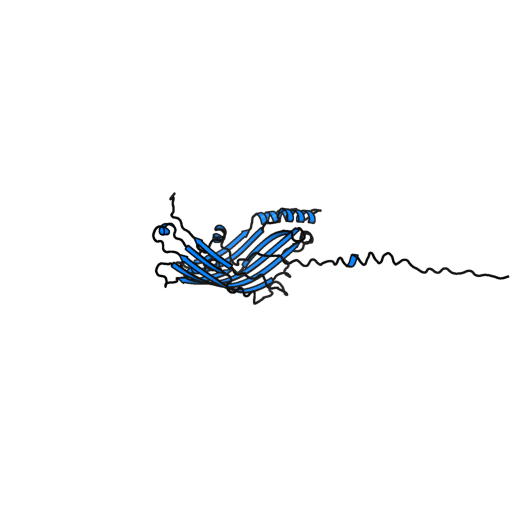954 7.786 1.00 94.81 175 SER A O 1
ATOM 1356 N N . THR A 1 176 ? 5.387 -7.074 7.192 1.00 95.56 176 THR A N 1
ATOM 1357 C CA . THR A 1 176 ? 5.703 -7.514 5.826 1.00 95.56 176 THR A CA 1
ATOM 1358 C C . THR A 1 176 ? 7.204 -7.604 5.579 1.00 95.56 176 THR A C 1
ATOM 1360 O O . THR A 1 176 ? 7.959 -6.657 5.806 1.00 95.56 176 THR A O 1
ATOM 1363 N N . LEU A 1 177 ? 7.628 -8.732 5.017 1.00 96.94 177 LEU A N 1
ATOM 1364 C CA . LEU A 1 177 ? 8.954 -8.939 4.445 1.00 96.94 177 LEU A CA 1
ATOM 1365 C C . LEU A 1 177 ? 8.799 -9.145 2.939 1.00 96.94 177 LEU A C 1
ATOM 1367 O O . LEU A 1 177 ? 8.068 -10.039 2.525 1.00 96.94 177 LEU A O 1
ATOM 1371 N N . ALA A 1 178 ? 9.485 -8.363 2.108 1.00 97.19 178 ALA A N 1
ATOM 1372 C CA . ALA A 1 178 ? 9.377 -8.496 0.657 1.00 97.19 178 ALA A CA 1
ATOM 1373 C C . ALA A 1 178 ? 10.738 -8.485 -0.039 1.00 97.19 178 ALA A C 1
ATOM 1375 O O . ALA A 1 178 ? 11.638 -7.724 0.316 1.00 97.19 178 ALA A O 1
ATOM 1376 N N . ILE A 1 179 ? 10.871 -9.312 -1.073 1.00 97.62 179 ILE A N 1
ATOM 1377 C CA . ILE A 1 179 ? 12.029 -9.368 -1.964 1.00 97.62 179 ILE A CA 1
ATOM 1378 C C . ILE A 1 179 ? 11.527 -9.201 -3.390 1.00 97.62 179 ILE A C 1
ATOM 1380 O O . ILE A 1 179 ? 10.652 -9.935 -3.841 1.00 97.62 179 ILE A O 1
ATOM 1384 N N . SER A 1 180 ? 12.115 -8.263 -4.121 1.00 97.25 180 SER A N 1
ATOM 1385 C CA . SER A 1 180 ? 11.743 -7.982 -5.503 1.00 97.25 180 SER A CA 1
ATOM 1386 C C . SER A 1 180 ? 12.888 -8.259 -6.455 1.00 97.25 180 SER A C 1
ATOM 1388 O O . SER A 1 180 ? 14.053 -7.993 -6.155 1.00 97.25 180 SER A O 1
ATOM 1390 N N . TYR A 1 181 ? 12.535 -8.718 -7.647 1.00 97.19 181 TYR A N 1
ATOM 1391 C CA . TYR A 1 181 ? 13.438 -8.925 -8.762 1.00 97.19 181 TYR A CA 1
ATOM 1392 C C . TYR A 1 181 ? 12.831 -8.399 -10.060 1.00 97.19 181 TYR A C 1
ATOM 1394 O O . TYR A 1 181 ? 11.624 -8.456 -10.265 1.00 97.19 181 TYR A O 1
ATOM 1402 N N . SER A 1 182 ? 13.656 -7.902 -10.974 1.00 96.25 182 SER A N 1
ATOM 1403 C CA . SER A 1 182 ? 13.203 -7.416 -12.275 1.00 96.25 182 SER A CA 1
ATOM 1404 C C . SER A 1 182 ? 14.277 -7.519 -13.342 1.00 96.25 182 SER A C 1
ATOM 1406 O O . SER A 1 182 ? 15.482 -7.444 -13.075 1.00 96.25 182 SER A O 1
ATOM 1408 N N . ARG A 1 183 ? 13.833 -7.658 -14.590 1.00 93.94 183 ARG A N 1
ATOM 1409 C CA . ARG A 1 183 ? 14.717 -7.692 -15.752 1.00 93.94 183 ARG A CA 1
ATOM 1410 C C . ARG A 1 183 ? 14.116 -6.956 -16.945 1.00 93.94 183 ARG A C 1
ATOM 1412 O O . ARG A 1 183 ? 12.919 -7.074 -17.208 1.00 93.94 183 ARG A O 1
ATOM 1419 N N . PRO A 1 184 ? 14.954 -6.240 -17.717 1.00 91.88 184 PRO A N 1
ATOM 1420 C CA . PRO A 1 184 ? 14.562 -5.791 -19.038 1.00 91.88 184 PRO A CA 1
ATOM 1421 C C . PRO A 1 184 ? 14.453 -6.990 -19.984 1.00 91.88 184 PRO A C 1
ATOM 1423 O O . PRO A 1 184 ? 15.219 -7.951 -19.915 1.00 91.88 184 PRO A O 1
ATOM 1426 N N . VAL A 1 185 ? 13.504 -6.892 -20.898 1.00 89.69 185 VAL A N 1
ATOM 1427 C CA . VAL A 1 185 ? 13.195 -7.872 -21.926 1.00 89.69 185 VAL A CA 1
ATOM 1428 C C . VAL A 1 185 ? 13.901 -7.439 -23.211 1.00 89.69 185 VAL A C 1
ATOM 1430 O O . VAL A 1 185 ? 13.483 -6.501 -23.885 1.00 89.69 185 VAL A O 1
ATOM 1433 N N . SER A 1 186 ? 15.024 -8.084 -23.526 1.00 77.19 186 SER A N 1
ATOM 1434 C CA . SER A 1 186 ? 15.963 -7.633 -24.566 1.00 77.19 186 SER A CA 1
ATOM 1435 C C . SER A 1 186 ? 15.636 -8.104 -25.990 1.00 77.19 186 SER A C 1
ATOM 1437 O O . SER A 1 186 ? 16.168 -7.539 -26.944 1.00 77.19 186 SER A O 1
ATOM 1439 N N . TRP A 1 187 ? 14.753 -9.094 -26.164 1.00 75.19 187 TRP A N 1
ATOM 1440 C CA . TRP A 1 187 ? 14.419 -9.670 -27.478 1.00 75.19 187 TRP A CA 1
ATOM 1441 C C . TRP A 1 187 ? 13.567 -8.757 -28.388 1.00 75.19 187 TRP A C 1
ATOM 1443 O O . TRP A 1 187 ? 13.511 -8.969 -29.595 1.00 75.19 187 TRP A O 1
ATOM 1453 N N . LEU A 1 188 ? 12.966 -7.689 -27.848 1.00 69.12 188 LEU A N 1
ATOM 1454 C CA . LEU A 1 188 ? 12.143 -6.725 -28.586 1.00 69.12 188 LEU A CA 1
ATOM 1455 C C . LEU A 1 188 ? 12.970 -5.471 -28.890 1.00 69.12 188 LEU A C 1
ATOM 1457 O O . LEU A 1 188 ? 12.954 -4.473 -28.163 1.00 69.12 188 LEU A O 1
ATOM 1461 N N . LYS A 1 189 ? 13.727 -5.525 -29.992 1.00 61.59 189 LYS A N 1
ATOM 1462 C CA . LYS A 1 189 ? 14.544 -4.399 -30.468 1.00 61.59 189 LYS A CA 1
ATOM 1463 C C . LYS A 1 189 ? 13.652 -3.182 -30.736 1.00 61.59 189 LYS A C 1
ATOM 1465 O O . LYS A 1 189 ? 12.870 -3.172 -31.675 1.00 61.59 189 LYS A O 1
ATOM 1470 N N . GLY A 1 190 ? 13.807 -2.127 -29.935 1.00 64.50 190 GLY A N 1
ATOM 1471 C CA . GLY A 1 190 ? 13.084 -0.866 -30.144 1.00 64.50 190 GLY A CA 1
ATOM 1472 C C . GLY A 1 190 ? 12.055 -0.517 -29.074 1.00 64.50 190 GLY A C 1
ATOM 1473 O O . GLY A 1 190 ? 11.594 0.617 -29.072 1.00 64.50 190 GLY A O 1
ATOM 1474 N N . HIS A 1 191 ? 11.782 -1.402 -28.118 1.00 69.75 191 HIS A N 1
ATOM 1475 C CA . HIS A 1 191 ? 10.927 -1.107 -26.968 1.00 69.75 191 HIS A CA 1
ATOM 1476 C C . HIS A 1 191 ? 11.697 -1.332 -25.667 1.00 69.75 191 HIS A C 1
ATOM 1478 O O . HIS A 1 191 ? 12.576 -2.187 -25.596 1.00 69.75 191 HIS A O 1
ATOM 1484 N N . GLN A 1 192 ? 11.411 -0.522 -24.650 1.00 85.88 192 GLN A N 1
ATOM 1485 C CA . GLN A 1 192 ? 11.905 -0.752 -23.297 1.00 85.88 192 GLN A CA 1
ATOM 1486 C C . GLN A 1 192 ? 10.797 -1.486 -22.551 1.00 85.88 192 GLN A C 1
ATOM 1488 O O . GLN A 1 192 ? 9.891 -0.869 -21.999 1.00 85.88 192 GLN A O 1
ATOM 1493 N N . ILE A 1 193 ? 10.825 -2.813 -22.626 1.00 91.50 193 ILE A N 1
ATOM 1494 C CA . ILE A 1 193 ? 9.920 -3.676 -21.869 1.00 91.50 193 ILE A CA 1
ATOM 1495 C C . ILE A 1 193 ? 10.714 -4.245 -20.701 1.00 91.50 193 ILE A C 1
ATOM 1497 O O . ILE A 1 193 ? 11.858 -4.665 -20.872 1.00 91.50 193 ILE A O 1
ATOM 1501 N N . SER A 1 194 ? 10.120 -4.261 -19.518 1.00 93.94 194 SER A N 1
ATOM 1502 C CA . SER A 1 194 ? 10.637 -4.986 -18.367 1.00 93.94 194 SER A CA 1
ATOM 1503 C C . SER A 1 194 ? 9.521 -5.765 -17.700 1.00 93.94 194 SER A C 1
ATOM 1505 O O . SER A 1 194 ? 8.347 -5.398 -17.774 1.00 93.94 194 SER A O 1
ATOM 1507 N N . TRP A 1 195 ? 9.914 -6.845 -17.044 1.00 95.81 195 TRP A N 1
ATOM 1508 C CA . TRP A 1 195 ? 9.064 -7.563 -16.113 1.00 95.81 195 TRP A CA 1
ATOM 1509 C C . TRP A 1 195 ? 9.727 -7.562 -14.742 1.00 95.81 195 TRP A C 1
ATOM 1511 O O . TRP A 1 195 ? 10.945 -7.372 -14.615 1.00 95.81 195 TRP A O 1
ATOM 1521 N N . GLY A 1 196 ? 8.925 -7.769 -13.713 1.00 96.62 196 GLY A N 1
ATOM 1522 C CA . GLY A 1 196 ? 9.416 -7.971 -12.368 1.00 96.62 196 GLY A CA 1
ATOM 1523 C C . GLY A 1 196 ? 8.461 -8.810 -11.552 1.00 96.62 196 GLY A C 1
ATOM 1524 O O . GLY A 1 196 ? 7.299 -8.987 -11.906 1.00 96.62 196 GLY A O 1
ATOM 1525 N N . THR A 1 197 ? 8.981 -9.322 -10.453 1.00 97.69 197 THR A N 1
ATOM 1526 C CA . THR A 1 197 ? 8.225 -10.037 -9.444 1.00 97.69 197 THR A CA 1
ATOM 1527 C C . THR A 1 197 ? 8.621 -9.535 -8.067 1.00 97.69 197 THR A C 1
ATOM 1529 O O . THR A 1 197 ? 9.777 -9.169 -7.851 1.00 97.69 197 THR A O 1
ATOM 1532 N N . THR A 1 198 ? 7.670 -9.517 -7.148 1.00 97.50 198 THR A N 1
ATOM 1533 C CA . THR A 1 198 ? 7.923 -9.343 -5.720 1.00 97.50 198 THR A CA 1
ATOM 1534 C C . THR A 1 198 ? 7.369 -10.551 -5.010 1.00 97.50 198 THR A C 1
ATOM 1536 O O . THR A 1 198 ? 6.206 -10.853 -5.201 1.00 97.50 198 THR A O 1
ATOM 1539 N N . VAL A 1 199 ? 8.171 -11.222 -4.196 1.00 97.19 199 VAL A N 1
ATOM 1540 C CA . VAL A 1 199 ? 7.691 -12.239 -3.258 1.00 97.19 199 VAL A CA 1
ATOM 1541 C C . VAL A 1 199 ? 7.596 -11.580 -1.893 1.00 97.19 199 VAL A C 1
ATOM 1543 O O . VAL A 1 199 ? 8.534 -10.892 -1.481 1.00 97.19 199 VAL A O 1
ATOM 1546 N N . LYS A 1 200 ? 6.475 -11.770 -1.205 1.00 96.12 200 LYS A N 1
ATOM 1547 C CA . LYS A 1 200 ? 6.196 -11.157 0.091 1.00 96.12 200 LYS A CA 1
ATOM 1548 C C . LYS A 1 200 ? 5.685 -12.190 1.083 1.00 96.12 200 LYS A C 1
ATOM 1550 O O . LYS A 1 200 ? 4.849 -13.013 0.736 1.00 96.12 200 LYS A O 1
ATOM 1555 N N . ALA A 1 201 ? 6.205 -12.134 2.301 1.00 95.44 201 ALA A N 1
ATOM 1556 C CA . ALA A 1 201 ? 5.678 -12.827 3.464 1.00 95.44 201 ALA A CA 1
ATOM 1557 C C . ALA A 1 201 ? 4.992 -11.784 4.350 1.00 95.44 201 ALA A C 1
ATOM 1559 O O . ALA A 1 201 ? 5.612 -10.775 4.696 1.00 95.44 201 ALA A O 1
ATOM 1560 N N . ILE A 1 202 ? 3.720 -12.006 4.662 1.00 94.25 202 ILE A N 1
ATOM 1561 C CA . ILE A 1 202 ? 2.863 -11.051 5.366 1.00 94.25 202 ILE A CA 1
ATOM 1562 C C . ILE A 1 202 ? 2.273 -11.759 6.573 1.00 94.25 202 ILE A C 1
ATOM 1564 O O . ILE A 1 202 ? 1.549 -12.744 6.432 1.00 94.25 202 ILE A O 1
ATOM 1568 N N . HIS A 1 203 ? 2.586 -11.249 7.753 1.00 93.38 203 HIS A N 1
ATOM 1569 C CA . HIS A 1 203 ? 1.901 -11.597 8.987 1.00 93.38 203 HIS A CA 1
ATOM 1570 C C . HIS A 1 203 ? 0.878 -10.503 9.279 1.00 93.38 203 HIS A C 1
ATOM 1572 O O . HIS A 1 203 ? 1.245 -9.333 9.328 1.00 93.38 203 HIS A O 1
ATOM 1578 N N . ARG A 1 204 ? -0.396 -10.874 9.395 1.00 91.38 204 ARG A N 1
ATOM 1579 C CA . ARG A 1 204 ? -1.514 -9.950 9.598 1.00 91.38 204 ARG A CA 1
ATOM 1580 C C . ARG A 1 204 ? -2.222 -10.279 10.895 1.00 91.38 204 ARG A C 1
ATOM 1582 O O . ARG A 1 204 ? -2.631 -11.421 11.098 1.00 91.38 204 ARG A O 1
ATOM 1589 N N . ILE A 1 205 ? -2.442 -9.250 11.700 1.00 90.00 205 ILE A N 1
ATOM 1590 C CA . ILE A 1 205 ? -3.404 -9.246 12.797 1.00 90.00 205 ILE A CA 1
ATOM 1591 C C . ILE A 1 205 ? -4.560 -8.339 12.377 1.00 90.00 205 ILE A C 1
ATOM 1593 O O . ILE A 1 205 ? -4.343 -7.202 11.965 1.00 90.00 205 ILE A O 1
ATOM 1597 N N . HIS A 1 206 ? -5.787 -8.840 12.466 1.00 89.25 206 HIS A N 1
ATOM 1598 C CA . HIS A 1 206 ? -6.992 -8.115 12.084 1.00 89.25 206 HIS A CA 1
ATOM 1599 C C . HIS A 1 206 ? -8.055 -8.205 13.176 1.00 89.25 206 HIS A C 1
ATOM 1601 O O . HIS A 1 206 ? -8.394 -9.299 13.624 1.00 89.25 206 HIS A O 1
ATOM 1607 N N . VAL A 1 207 ? -8.643 -7.069 13.537 1.00 87.00 207 VAL A N 1
ATOM 1608 C CA . VAL A 1 207 ? -9.807 -6.989 14.425 1.00 87.00 207 VAL A CA 1
ATOM 1609 C C . VAL A 1 207 ? -10.890 -6.211 13.690 1.00 87.00 207 VAL A C 1
ATOM 1611 O O . VAL A 1 207 ? -10.694 -5.041 13.380 1.00 87.00 207 VAL A O 1
ATOM 1614 N N . GLY A 1 208 ? -12.017 -6.859 13.405 1.00 84.50 208 GLY A N 1
ATOM 1615 C CA . GLY A 1 208 ? -13.156 -6.236 12.733 1.00 84.50 208 GLY A CA 1
ATOM 1616 C C . GLY A 1 208 ? -14.420 -6.422 13.557 1.00 84.50 208 GLY A C 1
ATOM 1617 O O . GLY A 1 208 ? -14.840 -7.561 13.787 1.00 84.50 208 GLY A O 1
ATOM 1618 N N . GLN A 1 209 ? -15.017 -5.323 14.014 1.00 80.81 209 GLN A N 1
ATOM 1619 C CA . GLN A 1 209 ? -16.235 -5.344 14.820 1.00 80.81 209 GLN A CA 1
ATOM 1620 C C . GLN A 1 209 ? -17.270 -4.354 14.286 1.00 80.81 209 GLN A C 1
ATOM 1622 O O . GLN A 1 209 ? -16.944 -3.220 13.940 1.00 80.81 209 GLN A O 1
ATOM 1627 N N . SER A 1 210 ? -18.529 -4.791 14.254 1.00 80.12 210 SER A N 1
ATOM 1628 C CA . SER A 1 210 ? -19.691 -3.928 14.061 1.00 80.12 210 SER A CA 1
ATOM 1629 C C . SER A 1 210 ? -20.358 -3.683 15.408 1.00 80.12 210 SER A C 1
ATOM 1631 O O . SER A 1 210 ? -20.826 -4.629 16.056 1.00 80.12 210 SER A O 1
ATOM 1633 N N . LEU A 1 211 ? -20.386 -2.425 15.843 1.00 76.69 211 LEU A N 1
ATOM 1634 C CA . LEU A 1 211 ? -20.929 -2.027 17.138 1.00 76.69 211 LEU A CA 1
ATOM 1635 C C . LEU A 1 211 ? -22.181 -1.174 16.953 1.00 76.69 211 LEU A C 1
ATOM 1637 O O . LEU A 1 211 ? -22.185 -0.176 16.232 1.00 76.69 211 LEU A O 1
ATOM 1641 N N . LEU A 1 212 ? -23.262 -1.573 17.621 1.00 78.69 212 LEU A N 1
ATOM 1642 C CA . LEU A 1 212 ? -24.492 -0.782 17.710 1.00 78.69 212 LEU A CA 1
ATOM 1643 C C . LEU A 1 212 ? -24.295 0.401 18.666 1.00 78.69 212 LEU A C 1
ATOM 1645 O O . LEU A 1 212 ? -23.564 0.276 19.646 1.00 78.69 212 LEU A O 1
ATOM 1649 N N . ALA A 1 213 ? -25.020 1.503 18.448 1.00 72.25 213 ALA A N 1
ATOM 1650 C CA . ALA A 1 213 ? -24.994 2.668 19.345 1.00 72.25 213 ALA A CA 1
ATOM 1651 C C . ALA A 1 213 ? -25.165 2.288 20.832 1.00 72.25 213 ALA A C 1
ATOM 1653 O O . ALA A 1 213 ? -24.355 2.689 21.659 1.00 72.25 213 ALA A O 1
ATOM 1654 N N . ALA A 1 214 ? -26.132 1.422 21.157 1.00 68.06 214 ALA A N 1
ATOM 1655 C CA . ALA A 1 214 ? -26.352 0.935 22.525 1.00 68.06 214 ALA A CA 1
ATOM 1656 C C . ALA A 1 214 ? -25.135 0.185 23.112 1.00 68.06 214 ALA A C 1
ATOM 1658 O O . ALA A 1 214 ? -24.836 0.292 24.293 1.00 68.06 214 ALA A O 1
ATOM 1659 N N . GLN A 1 215 ? -24.381 -0.541 22.282 1.00 70.06 215 GLN A N 1
ATOM 1660 C CA . GLN A 1 215 ? -23.194 -1.279 22.729 1.00 70.06 215 GLN A CA 1
ATOM 1661 C C . GLN A 1 215 ? -21.980 -0.378 22.962 1.00 70.06 215 GLN A C 1
ATOM 1663 O O . GLN A 1 215 ? -21.130 -0.709 23.787 1.00 70.06 215 GLN A O 1
ATOM 1668 N N . LEU A 1 216 ? -21.893 0.734 22.227 1.00 68.94 216 LEU A N 1
ATOM 1669 C CA . LEU A 1 216 ? -20.867 1.755 22.433 1.00 68.94 216 LEU A CA 1
ATOM 1670 C C . LEU A 1 216 ? -21.070 2.467 23.778 1.00 68.94 216 LEU A C 1
ATOM 1672 O O . LEU A 1 216 ? -20.087 2.758 24.455 1.00 68.94 216 LEU A O 1
ATOM 1676 N N . VAL A 1 217 ? -22.327 2.690 24.182 1.00 68.25 217 VAL A N 1
ATOM 1677 C CA . VAL A 1 217 ? -22.678 3.312 25.475 1.00 68.25 217 VAL A CA 1
ATOM 1678 C C . VAL A 1 217 ? -22.470 2.358 26.650 1.00 68.25 217 VAL A C 1
ATOM 1680 O O . VAL A 1 217 ? -21.959 2.767 27.688 1.00 68.25 217 VAL A O 1
ATOM 1683 N N . ASP A 1 218 ? -22.744 1.064 26.459 1.00 68.19 218 ASP A N 1
ATOM 1684 C CA . ASP A 1 218 ? -22.437 0.007 27.438 1.00 68.19 218 ASP A CA 1
ATOM 1685 C C . ASP A 1 218 ? -20.922 -0.183 27.694 1.00 68.19 218 ASP A C 1
ATOM 1687 O O . ASP A 1 218 ? -20.519 -1.047 28.478 1.00 68.19 218 ASP A O 1
ATOM 1691 N N . GLY A 1 219 ? -20.060 0.602 27.038 1.00 59.69 219 GLY A N 1
ATOM 1692 C CA . GLY A 1 219 ? -18.620 0.601 27.269 1.00 59.69 219 GLY A CA 1
ATOM 1693 C C . GLY A 1 219 ? -17.895 -0.594 26.656 1.00 59.69 219 GLY A C 1
ATOM 1694 O O . GLY A 1 219 ? -16.788 -0.915 27.092 1.00 59.69 219 GLY A O 1
ATOM 1695 N N . LYS A 1 220 ? -18.482 -1.267 25.652 1.00 61.91 220 LYS A N 1
ATOM 1696 C CA . LYS A 1 220 ? -17.730 -2.266 24.884 1.00 61.91 220 LYS A CA 1
ATOM 1697 C C . LYS A 1 220 ? -16.580 -1.586 24.146 1.00 61.91 220 LYS A C 1
ATOM 1699 O O . LYS A 1 220 ? -16.776 -0.610 23.423 1.00 61.91 220 LYS A O 1
ATOM 1704 N N . GLU A 1 221 ? -15.377 -2.118 24.329 1.00 61.25 221 GLU A N 1
ATOM 1705 C CA . GLU A 1 221 ? -14.189 -1.628 23.639 1.00 61.25 221 GLU A CA 1
ATOM 1706 C C . GLU A 1 221 ? -14.301 -1.888 22.130 1.00 61.25 221 GLU A C 1
ATOM 1708 O O . GLU A 1 221 ? -14.727 -2.959 21.710 1.00 61.25 221 GLU A O 1
ATOM 1713 N N . LEU A 1 222 ? -13.864 -0.920 21.313 1.00 60.06 222 LEU A N 1
ATOM 1714 C CA . LEU A 1 222 ? -13.843 -1.028 19.844 1.00 60.06 222 LEU A CA 1
ATOM 1715 C C . LEU A 1 222 ? -12.967 -2.191 19.336 1.00 60.06 222 LEU A C 1
ATOM 1717 O O . LEU A 1 222 ? -13.125 -2.639 18.203 1.00 60.06 222 LEU A O 1
ATOM 1721 N N . PHE A 1 223 ? -12.020 -2.654 20.159 1.00 64.62 223 PHE A N 1
ATOM 1722 C CA . PHE A 1 223 ? -11.044 -3.680 19.808 1.00 64.62 223 PHE A CA 1
ATOM 1723 C C . PHE A 1 223 ? -10.858 -4.667 20.959 1.00 64.62 223 PHE A C 1
ATOM 1725 O O . PHE A 1 223 ? -9.973 -4.506 21.799 1.00 64.62 223 PHE A O 1
ATOM 1732 N N . GLU A 1 224 ? -11.661 -5.727 20.988 1.00 65.25 224 GLU A N 1
ATOM 1733 C CA . GLU A 1 224 ? -11.459 -6.797 21.961 1.00 65.25 224 GLU A CA 1
ATOM 1734 C C . GLU A 1 224 ? -10.435 -7.820 21.447 1.00 65.25 224 GLU A C 1
ATOM 1736 O O . GLU A 1 224 ? -10.576 -8.374 20.356 1.00 65.25 224 GLU A O 1
ATOM 1741 N N . LYS A 1 225 ? -9.420 -8.141 22.265 1.00 64.88 225 LYS A N 1
ATOM 1742 C CA . LYS A 1 225 ? -8.359 -9.106 21.902 1.00 64.88 225 LYS A CA 1
ATOM 1743 C C . LYS A 1 225 ? -8.898 -10.478 21.494 1.00 64.88 225 LYS A C 1
ATOM 1745 O O . LYS A 1 225 ? -8.318 -11.129 20.637 1.00 64.88 225 LYS A O 1
ATOM 1750 N N . LYS A 1 226 ? -10.018 -10.903 22.086 1.00 67.00 226 LYS A N 1
ATOM 1751 C CA . LYS A 1 226 ? -10.656 -12.199 21.808 1.00 67.00 226 LYS A CA 1
ATOM 1752 C C . LYS A 1 226 ? -11.179 -12.320 20.370 1.00 67.00 226 LYS A C 1
ATOM 1754 O O . LYS A 1 226 ? -11.286 -13.433 19.868 1.00 67.00 226 LYS A O 1
ATOM 1759 N N . ASP A 1 227 ? -11.471 -11.190 19.724 1.00 72.38 227 ASP A N 1
ATOM 1760 C CA . ASP A 1 227 ? -12.011 -11.121 18.362 1.00 72.38 227 ASP A CA 1
ATOM 1761 C C . ASP A 1 227 ? -10.912 -10.848 17.316 1.00 72.38 227 ASP A C 1
ATOM 1763 O O . ASP A 1 227 ? -11.204 -10.600 16.144 1.00 72.38 227 ASP A O 1
ATOM 1767 N N . ALA A 1 228 ? -9.640 -10.901 17.731 1.00 80.44 228 ALA A N 1
ATOM 1768 C CA . ALA A 1 228 ? -8.500 -10.775 16.841 1.00 80.44 228 ALA A CA 1
ATOM 1769 C C . ALA A 1 228 ? -8.286 -12.052 16.021 1.00 80.44 228 ALA A C 1
ATOM 1771 O O . ALA A 1 228 ? -8.152 -13.156 16.550 1.00 80.44 228 ALA A O 1
ATOM 1772 N N . ASN A 1 229 ? -8.204 -11.866 14.709 1.00 85.19 229 ASN A N 1
ATOM 1773 C CA . ASN A 1 229 ? -7.786 -12.871 13.748 1.00 85.19 229 ASN A CA 1
ATOM 1774 C C . ASN A 1 229 ? -6.315 -12.659 13.410 1.00 85.19 229 ASN A C 1
ATOM 1776 O O . ASN A 1 229 ? -5.850 -11.522 13.311 1.00 85.19 229 ASN A O 1
ATOM 1780 N N . GLU A 1 230 ? -5.593 -13.748 13.191 1.00 88.38 230 GLU A N 1
ATOM 1781 C CA . GLU A 1 230 ? -4.161 -13.702 12.942 1.00 88.38 230 GLU A CA 1
ATOM 1782 C C . GLU A 1 230 ? -3.760 -14.735 11.895 1.00 88.38 230 GLU A C 1
ATOM 1784 O O . GLU A 1 230 ? -4.283 -15.848 11.860 1.00 88.38 230 GLU A O 1
ATOM 1789 N N . GLY A 1 231 ? -2.808 -14.377 11.038 1.00 88.56 231 GLY A N 1
ATOM 1790 C CA . GLY A 1 231 ? -2.257 -15.330 10.093 1.00 88.56 231 GLY A CA 1
ATOM 1791 C C . GLY A 1 231 ? -0.977 -14.860 9.421 1.00 88.56 231 GLY A C 1
ATOM 1792 O O . GLY A 1 231 ? -0.772 -13.673 9.176 1.00 88.56 231 GLY A O 1
ATOM 1793 N N . LEU A 1 232 ? -0.138 -15.823 9.048 1.00 91.00 232 LEU A N 1
ATOM 1794 C CA . LEU A 1 232 ? 0.982 -15.659 8.129 1.00 91.00 232 LEU A CA 1
ATOM 1795 C C . LEU A 1 232 ? 0.621 -16.212 6.751 1.00 91.00 232 LEU A C 1
ATOM 1797 O O . LEU A 1 232 ? 0.089 -17.318 6.621 1.00 91.00 232 LEU A O 1
ATOM 1801 N N . THR A 1 233 ? 0.953 -15.440 5.724 1.00 92.25 233 THR A N 1
ATOM 1802 C CA . THR A 1 233 ? 0.826 -15.834 4.326 1.00 92.25 233 THR A CA 1
ATOM 1803 C C . THR A 1 233 ? 2.068 -15.448 3.523 1.00 92.25 233 THR A C 1
ATOM 1805 O O . THR A 1 233 ? 2.891 -14.637 3.954 1.00 92.25 233 THR A O 1
ATOM 1808 N N . VAL A 1 234 ? 2.222 -16.057 2.351 1.00 94.44 234 VAL A N 1
ATOM 1809 C CA . VAL A 1 234 ? 3.288 -15.799 1.386 1.00 94.44 234 VAL A CA 1
ATOM 1810 C C . VAL A 1 234 ? 2.637 -15.713 0.022 1.00 94.44 234 VAL A C 1
ATOM 1812 O O . VAL A 1 234 ? 1.951 -16.639 -0.407 1.00 94.44 234 VAL A O 1
ATOM 1815 N N . ASP A 1 235 ? 2.891 -14.611 -0.668 1.00 94.81 235 ASP A N 1
ATOM 1816 C CA . ASP A 1 235 ? 2.347 -14.355 -1.992 1.00 94.81 235 ASP A CA 1
ATOM 1817 C C . ASP A 1 235 ? 3.405 -13.721 -2.901 1.00 94.81 235 ASP A C 1
ATOM 1819 O O . ASP A 1 235 ? 4.517 -13.383 -2.479 1.00 94.81 235 ASP A O 1
ATOM 1823 N N . ALA A 1 236 ? 3.062 -13.571 -4.174 1.00 96.00 236 ALA A N 1
ATOM 1824 C CA . ALA A 1 236 ? 3.864 -12.891 -5.157 1.00 96.00 236 ALA A CA 1
ATOM 1825 C C . ALA A 1 236 ? 3.041 -11.895 -5.978 1.00 96.00 236 ALA A C 1
ATOM 1827 O O . ALA A 1 236 ? 1.906 -12.154 -6.373 1.00 96.00 236 ALA A O 1
ATOM 1828 N N . ASP A 1 237 ? 3.678 -10.780 -6.309 1.00 96.56 237 ASP A N 1
ATOM 1829 C CA . ASP A 1 237 ? 3.199 -9.796 -7.265 1.00 96.56 237 ASP A CA 1
ATOM 1830 C C . ASP A 1 237 ? 4.007 -9.937 -8.562 1.00 96.56 237 ASP A C 1
ATOM 1832 O O . ASP A 1 237 ? 5.217 -10.194 -8.541 1.00 96.56 237 ASP A O 1
ATOM 1836 N N . LEU A 1 238 ? 3.352 -9.753 -9.706 1.00 97.44 238 LEU A N 1
ATOM 1837 C CA . LEU A 1 238 ? 3.960 -9.774 -11.034 1.00 97.44 238 LEU A CA 1
ATOM 1838 C C . LEU A 1 238 ? 3.689 -8.452 -11.740 1.00 97.44 238 LEU A C 1
ATOM 1840 O O . LEU A 1 238 ? 2.545 -8.045 -11.904 1.00 97.44 238 LEU A O 1
ATOM 1844 N N . GLY A 1 239 ? 4.750 -7.789 -12.184 1.00 96.69 239 GLY A N 1
ATOM 1845 C CA . GLY A 1 239 ? 4.681 -6.508 -12.872 1.00 96.69 239 GLY A CA 1
ATOM 1846 C C . GLY A 1 239 ? 5.239 -6.585 -14.283 1.00 96.69 239 GLY A C 1
ATOM 1847 O O . GLY A 1 239 ? 6.236 -7.262 -14.543 1.00 96.69 239 GLY A O 1
ATOM 1848 N N . LEU A 1 240 ? 4.629 -5.826 -15.183 1.00 96.12 240 LEU A N 1
ATOM 1849 C CA . LEU A 1 240 ? 5.116 -5.539 -16.521 1.00 96.12 240 LEU A CA 1
ATOM 1850 C C . LEU A 1 240 ? 5.103 -4.025 -16.737 1.00 96.12 240 LEU A C 1
ATOM 1852 O O . LEU A 1 240 ? 4.160 -3.326 -16.360 1.00 96.12 240 LEU A O 1
ATOM 1856 N N . LEU A 1 241 ? 6.168 -3.512 -17.344 1.00 94.75 241 LEU A N 1
ATOM 1857 C CA . LEU A 1 241 ? 6.309 -2.100 -17.667 1.00 94.75 241 LEU A CA 1
ATOM 1858 C C . LEU A 1 241 ? 6.839 -1.954 -19.088 1.00 94.75 241 LEU A C 1
ATOM 1860 O O . LEU A 1 241 ? 7.929 -2.422 -19.423 1.00 94.75 241 LEU A O 1
ATOM 1864 N N . TRP A 1 242 ? 6.067 -1.269 -19.919 1.00 92.44 242 TRP A N 1
ATOM 1865 C CA . TRP A 1 242 ? 6.380 -1.002 -21.310 1.00 92.44 242 TRP A CA 1
ATOM 1866 C C . TRP A 1 242 ? 6.531 0.497 -21.541 1.00 92.44 242 TRP A C 1
ATOM 1868 O O . TRP A 1 242 ? 5.566 1.256 -21.519 1.00 92.44 242 TRP A O 1
ATOM 1878 N N . LYS A 1 243 ? 7.763 0.927 -21.800 1.00 88.81 243 LYS A N 1
ATOM 1879 C CA . LYS A 1 243 ? 8.089 2.285 -22.227 1.00 88.81 243 LYS A CA 1
ATOM 1880 C C . LYS A 1 243 ? 8.294 2.278 -23.738 1.00 88.81 243 LYS A C 1
ATOM 1882 O O . LYS A 1 243 ? 9.188 1.600 -24.269 1.00 88.81 243 LYS A O 1
ATOM 1887 N N . LEU A 1 244 ? 7.447 3.013 -24.451 1.00 83.81 244 LEU A N 1
ATOM 1888 C CA . LEU A 1 244 ? 7.579 3.155 -25.897 1.00 83.81 244 LEU A CA 1
ATOM 1889 C C . LEU A 1 244 ? 8.777 4.039 -26.214 1.00 83.81 244 LEU A C 1
ATOM 1891 O O . LEU A 1 244 ? 8.960 5.103 -25.619 1.00 83.81 244 LEU A O 1
ATOM 1895 N N . LYS A 1 245 ? 9.603 3.612 -27.177 1.00 74.75 245 LYS A N 1
ATOM 1896 C CA . LYS A 1 245 ? 10.660 4.493 -27.659 1.00 74.75 245 LYS A CA 1
ATOM 1897 C C . LYS A 1 245 ? 10.023 5.663 -28.410 1.00 74.75 245 LYS A C 1
ATOM 1899 O O . LYS A 1 245 ? 9.261 5.433 -29.350 1.00 74.75 245 LYS A O 1
ATOM 1904 N N . PRO A 1 246 ? 10.369 6.901 -28.046 1.00 68.56 246 PRO A N 1
ATOM 1905 C CA . PRO A 1 246 ? 9.820 8.083 -28.682 1.00 68.56 246 PRO A CA 1
ATOM 1906 C C . PRO A 1 246 ? 10.241 8.166 -30.160 1.00 68.56 246 PRO A C 1
ATOM 1908 O O . PRO A 1 246 ? 11.403 8.444 -30.456 1.00 68.56 246 PRO A O 1
ATOM 1911 N N . LYS A 1 247 ? 9.308 7.943 -31.095 1.00 75.06 247 LYS A N 1
ATOM 1912 C CA . LYS A 1 247 ? 9.477 8.216 -32.536 1.00 75.06 247 LYS A CA 1
ATOM 1913 C C . LYS A 1 247 ? 8.367 9.157 -33.021 1.00 75.06 247 LYS A C 1
ATOM 1915 O O . LYS A 1 247 ? 7.218 9.010 -32.613 1.00 75.06 247 LYS A O 1
ATOM 1920 N N . GLY A 1 248 ? 8.705 10.116 -33.887 1.00 77.50 248 GLY A N 1
ATOM 1921 C CA . GLY A 1 248 ? 7.749 11.100 -34.419 1.00 77.50 248 GLY A CA 1
ATOM 1922 C C . GLY A 1 248 ? 7.082 11.938 -33.319 1.00 77.50 248 GLY A C 1
ATOM 1923 O O . GLY A 1 248 ? 7.740 12.329 -32.355 1.00 77.50 248 GLY A O 1
ATOM 1924 N N . PHE A 1 249 ? 5.769 12.163 -33.431 1.00 71.50 249 PHE A N 1
ATOM 1925 C CA . PHE A 1 249 ? 4.964 12.903 -32.446 1.00 71.50 249 PHE A CA 1
ATOM 1926 C C . PHE A 1 249 ? 5.027 12.299 -31.027 1.00 71.50 249 PHE A C 1
ATOM 1928 O O . PHE A 1 249 ? 5.025 13.032 -30.040 1.00 71.50 249 PHE A O 1
ATOM 1935 N N . MET A 1 250 ? 5.223 10.978 -30.895 1.00 72.00 250 MET A N 1
ATOM 1936 C CA . MET A 1 250 ? 5.379 10.328 -29.582 1.00 72.00 250 MET A CA 1
ATOM 1937 C C . MET A 1 250 ? 6.653 10.748 -28.832 1.00 72.00 250 MET A C 1
ATOM 1939 O O . MET A 1 250 ? 6.782 10.462 -27.641 1.00 72.00 250 MET A O 1
ATOM 1943 N N . LYS A 1 251 ? 7.597 11.446 -29.484 1.00 72.75 251 LYS A N 1
ATOM 1944 C CA . LYS A 1 251 ? 8.761 12.038 -28.807 1.00 72.75 251 LYS A CA 1
ATOM 1945 C C . LYS A 1 251 ? 8.393 13.106 -27.796 1.00 72.75 251 LYS A C 1
ATOM 1947 O O . LYS A 1 251 ? 9.090 13.241 -26.790 1.00 72.75 251 LYS A O 1
ATOM 1952 N N . TYR A 1 252 ? 7.289 13.791 -28.043 1.00 77.94 252 TYR A N 1
ATOM 1953 C CA . TYR A 1 252 ? 6.781 14.808 -27.145 1.00 77.94 252 TYR A CA 1
ATOM 1954 C C . TYR A 1 252 ? 5.953 14.217 -26.005 1.00 77.94 252 TYR A C 1
ATOM 1956 O O . TYR A 1 252 ? 5.897 14.851 -24.969 1.00 77.94 252 TYR A O 1
ATOM 1964 N N . LEU A 1 253 ? 5.377 13.017 -26.174 1.00 82.75 253 LEU A N 1
ATOM 1965 C CA . LEU A 1 253 ? 4.420 12.415 -25.232 1.00 82.75 253 LEU A CA 1
ATOM 1966 C C . LEU A 1 253 ? 4.993 11.313 -24.318 1.00 82.75 253 LEU A C 1
ATOM 1968 O O . LEU A 1 253 ? 4.353 10.940 -23.338 1.00 82.75 253 LEU A O 1
ATOM 1972 N N . LYS A 1 254 ? 6.146 10.724 -24.678 1.00 86.06 254 LYS A N 1
ATOM 1973 C CA . LYS A 1 254 ? 6.847 9.621 -23.970 1.00 86.06 254 LYS A CA 1
ATOM 1974 C C . LYS A 1 254 ? 5.912 8.647 -23.207 1.00 86.06 254 LYS A C 1
ATOM 1976 O O . LYS A 1 254 ? 6.034 8.508 -21.986 1.00 86.06 254 LYS A O 1
ATOM 1981 N N . PRO A 1 255 ? 4.988 7.958 -23.902 1.00 90.12 255 PRO A N 1
ATOM 1982 C CA . PRO A 1 255 ? 4.002 7.122 -23.235 1.00 90.12 255 PRO A CA 1
ATOM 1983 C C . PRO A 1 255 ? 4.638 5.896 -22.569 1.00 90.12 255 PRO A C 1
ATOM 1985 O O . PRO A 1 255 ? 5.555 5.265 -23.110 1.00 90.12 255 PRO A O 1
ATOM 1988 N N . SER A 1 256 ? 4.129 5.545 -21.390 1.00 91.50 256 SER A N 1
ATOM 1989 C CA . SER A 1 256 ? 4.488 4.330 -20.653 1.00 91.50 256 SER A CA 1
ATOM 1990 C C . SER A 1 256 ? 3.227 3.596 -20.216 1.00 91.50 256 SER A C 1
ATOM 1992 O O . SER A 1 256 ? 2.295 4.222 -19.727 1.00 91.50 256 SER A O 1
ATOM 1994 N N . PHE A 1 257 ? 3.214 2.278 -20.367 1.00 94.38 257 PHE A N 1
ATOM 1995 C CA . PHE A 1 257 ? 2.104 1.401 -20.009 1.00 94.38 257 PHE A CA 1
ATOM 1996 C C . PHE A 1 257 ? 2.563 0.392 -18.966 1.00 94.38 257 PHE A C 1
ATOM 1998 O O . PHE A 1 257 ? 3.668 -0.143 -19.062 1.00 94.38 257 PHE A O 1
ATOM 2005 N N . ALA A 1 258 ? 1.722 0.125 -17.978 1.00 96.19 258 ALA A N 1
ATOM 2006 C CA . ALA A 1 258 ? 2.000 -0.826 -16.919 1.00 96.19 258 ALA A CA 1
ATOM 2007 C C . ALA A 1 258 ? 0.820 -1.763 -16.703 1.00 96.19 258 ALA A C 1
ATOM 2009 O O . ALA A 1 258 ? -0.339 -1.366 -16.821 1.00 96.19 258 ALA A O 1
ATOM 2010 N N . MET A 1 259 ? 1.159 -2.993 -16.343 1.00 96.94 259 MET A N 1
ATOM 2011 C CA . MET A 1 259 ? 0.226 -3.995 -15.860 1.00 96.94 259 MET A CA 1
ATOM 2012 C C . MET A 1 259 ? 0.843 -4.656 -14.638 1.00 96.94 259 MET A C 1
ATOM 2014 O O . MET A 1 259 ? 2.015 -5.034 -14.679 1.00 96.94 259 MET A O 1
ATOM 2018 N N . VAL A 1 260 ? 0.075 -4.795 -13.566 1.00 96.62 260 VAL A N 1
ATOM 2019 C CA . VAL A 1 260 ? 0.524 -5.463 -12.346 1.00 96.62 260 VAL A CA 1
ATOM 2020 C C . VAL A 1 260 ? -0.580 -6.381 -11.858 1.00 96.62 260 VAL A C 1
ATOM 2022 O O . VAL A 1 260 ? -1.729 -5.972 -11.734 1.00 96.62 260 VAL A O 1
ATOM 2025 N N . ILE A 1 261 ? -0.223 -7.629 -11.594 1.00 96.25 261 ILE A N 1
ATOM 2026 C CA . ILE A 1 261 ? -1.080 -8.592 -10.917 1.00 96.25 261 ILE A CA 1
ATOM 2027 C C . ILE A 1 261 ? -0.530 -8.720 -9.506 1.00 96.25 261 ILE A C 1
ATOM 2029 O O . ILE A 1 261 ? 0.621 -9.122 -9.329 1.00 96.25 261 ILE A O 1
ATOM 2033 N N . ARG A 1 262 ? -1.330 -8.341 -8.516 1.00 94.44 262 ARG A N 1
ATOM 2034 C CA . ARG A 1 262 ? -0.974 -8.450 -7.101 1.00 94.44 262 ARG A CA 1
ATOM 2035 C C . ARG A 1 262 ? -1.647 -9.657 -6.486 1.00 94.44 262 ARG A C 1
ATOM 2037 O O . ARG A 1 262 ? -2.785 -9.948 -6.856 1.00 94.44 262 ARG A O 1
ATOM 2044 N N . ASN A 1 263 ? -0.979 -10.274 -5.519 1.00 93.38 263 ASN A N 1
ATOM 2045 C CA . ASN A 1 263 ? -1.486 -11.444 -4.804 1.00 93.38 263 ASN A CA 1
ATOM 2046 C C . ASN A 1 263 ? -1.879 -12.560 -5.792 1.00 93.38 263 ASN A C 1
ATOM 2048 O O . ASN A 1 263 ? -3.046 -12.936 -5.949 1.00 93.38 263 ASN A O 1
ATOM 2052 N N . VAL A 1 264 ? -0.899 -12.995 -6.591 1.00 92.00 264 VAL A N 1
ATOM 2053 C CA . VAL A 1 264 ? -1.103 -13.970 -7.671 1.00 92.00 264 VAL A CA 1
ATOM 2054 C C . VAL A 1 264 ? -1.560 -15.316 -7.119 1.00 92.00 264 VAL A C 1
ATOM 2056 O O . VAL A 1 264 ? -2.355 -15.985 -7.776 1.00 92.00 264 VAL A O 1
ATOM 2059 N N . ALA A 1 265 ? -1.086 -15.709 -5.937 1.00 89.00 265 ALA A N 1
ATOM 2060 C CA . ALA A 1 265 ? -1.464 -16.965 -5.309 1.00 89.00 265 ALA A CA 1
ATOM 2061 C C . ALA A 1 265 ? -2.811 -16.849 -4.580 1.00 89.00 265 ALA A C 1
ATOM 2063 O O . ALA A 1 265 ? -3.752 -17.551 -4.949 1.00 89.00 265 ALA A O 1
ATOM 2064 N N . ASP A 1 266 ? -2.917 -15.927 -3.619 1.00 83.81 266 ASP A N 1
ATOM 2065 C CA . ASP A 1 266 ? -4.071 -15.721 -2.732 1.00 83.81 266 ASP A CA 1
ATOM 2066 C C . ASP A 1 266 ? -4.553 -17.028 -2.067 1.00 83.81 266 ASP A C 1
ATOM 2068 O O . ASP A 1 266 ? -5.735 -17.367 -2.081 1.00 83.81 266 ASP A O 1
ATOM 2072 N N . TYR A 1 267 ? -3.619 -17.813 -1.509 1.00 80.50 267 TYR A N 1
ATOM 2073 C CA . TYR A 1 267 ? -3.907 -19.105 -0.857 1.00 80.50 267 TYR A CA 1
ATOM 2074 C C . TYR A 1 267 ? -4.529 -18.980 0.547 1.00 80.50 267 TYR A C 1
ATOM 2076 O O . TYR A 1 267 ? -4.719 -19.992 1.222 1.00 80.50 267 TYR A O 1
ATOM 2084 N N . GLY A 1 268 ? -4.830 -17.763 1.004 1.00 81.88 268 GLY A N 1
ATOM 2085 C CA . GLY A 1 268 ? -5.207 -17.496 2.391 1.00 81.88 268 GLY A CA 1
ATOM 2086 C C . GLY A 1 268 ? -4.013 -17.580 3.349 1.00 81.88 268 GLY A C 1
ATOM 2087 O O . GLY A 1 268 ? -2.859 -17.401 2.948 1.00 81.88 268 GLY A O 1
ATOM 2088 N N . TYR A 1 269 ? -4.291 -17.829 4.628 1.00 83.56 269 TYR A N 1
ATOM 2089 C CA . TYR A 1 269 ? -3.302 -17.835 5.708 1.00 83.56 269 TYR A CA 1
ATOM 2090 C C . TYR A 1 269 ? -3.030 -19.262 6.187 1.00 83.56 269 TYR A C 1
ATOM 2092 O O . TYR A 1 269 ? -3.957 -20.012 6.475 1.00 83.56 269 TYR A O 1
ATOM 2100 N N . PHE A 1 270 ? -1.755 -19.653 6.251 1.00 82.50 270 PHE A N 1
ATOM 2101 C CA . PHE A 1 270 ? -1.365 -21.053 6.481 1.00 82.50 270 PHE A CA 1
ATOM 2102 C C . PHE A 1 270 ? -0.801 -21.323 7.880 1.00 82.50 270 PHE A C 1
ATOM 2104 O O . PHE A 1 270 ? -0.814 -22.466 8.333 1.00 82.50 270 PHE A O 1
ATOM 2111 N N . THR A 1 271 ? -0.300 -20.300 8.576 1.00 78.81 271 THR A N 1
ATOM 2112 C CA . THR A 1 271 ? 0.200 -20.424 9.953 1.00 78.81 271 THR A CA 1
ATOM 2113 C C . THR A 1 271 ? -0.435 -19.363 10.829 1.00 78.81 271 THR A C 1
ATOM 2115 O O . THR A 1 271 ? -0.535 -18.208 10.425 1.00 78.81 271 THR A O 1
ATOM 2118 N N . LYS A 1 272 ? -0.808 -19.758 12.043 1.00 80.19 272 LYS A N 1
ATOM 2119 C CA . LYS A 1 272 ? -1.253 -18.876 13.121 1.00 80.19 272 LYS A CA 1
ATOM 2120 C C . LYS A 1 272 ? -0.225 -18.962 14.231 1.00 80.19 272 LYS A C 1
ATOM 2122 O O . LYS A 1 272 ? 0.228 -20.065 14.537 1.00 80.19 272 LYS A O 1
ATOM 2127 N N . PHE A 1 273 ? 0.179 -17.823 14.776 1.00 74.62 273 PHE A N 1
ATOM 2128 C CA . PHE A 1 273 ? 1.090 -17.803 15.918 1.00 74.62 273 PHE A CA 1
ATOM 2129 C C . PHE A 1 273 ? 0.357 -17.566 17.243 1.00 74.62 273 PHE A C 1
ATOM 2131 O O . PHE A 1 273 ? 1.002 -17.655 18.283 1.00 74.62 273 PHE A O 1
ATOM 2138 N N . ASP A 1 274 ? -0.958 -17.300 17.197 1.00 75.75 274 ASP A N 1
ATOM 2139 C CA . ASP A 1 274 ? -1.830 -17.059 18.356 1.00 75.75 274 ASP A CA 1
ATOM 2140 C C . ASP A 1 274 ? -1.217 -16.056 19.351 1.00 75.75 274 ASP A C 1
ATOM 2142 O O . ASP A 1 274 ? -1.280 -16.213 20.568 1.00 75.75 274 ASP A O 1
ATOM 2146 N N . VAL A 1 275 ? -0.588 -15.000 18.826 1.00 69.88 275 VAL A N 1
ATOM 2147 C CA . VAL A 1 275 ? 0.119 -13.988 19.627 1.00 69.88 275 VAL A CA 1
ATOM 2148 C C . VAL A 1 275 ? -0.875 -13.104 20.381 1.00 69.88 275 VAL A C 1
ATOM 2150 O O . VAL A 1 275 ? -0.548 -12.565 21.441 1.00 69.88 275 VAL A O 1
ATOM 2153 N N . VAL A 1 276 ? -2.085 -12.932 19.835 1.00 67.38 276 VAL A N 1
ATOM 2154 C CA . VAL A 1 276 ? -3.098 -12.001 20.366 1.00 67.38 276 VAL A CA 1
ATOM 2155 C C . VAL A 1 276 ? -4.323 -12.704 20.961 1.00 67.38 276 VAL A C 1
ATOM 2157 O O . VAL A 1 276 ? -4.904 -12.180 21.914 1.00 67.38 276 VAL A O 1
ATOM 2160 N N . SER A 1 277 ? -4.711 -13.872 20.441 1.00 65.81 277 SER A N 1
ATOM 2161 C CA . SER A 1 277 ? -5.886 -14.630 20.891 1.00 65.81 277 SER A CA 1
ATOM 2162 C C . SER A 1 277 ? -5.634 -16.131 20.805 1.00 65.81 277 SER A C 1
ATOM 2164 O O . SER A 1 277 ? -5.209 -16.618 19.762 1.00 65.81 277 SER A O 1
ATOM 2166 N N . ASP A 1 278 ? -5.991 -16.863 21.865 1.00 60.19 278 ASP A N 1
ATOM 2167 C CA . ASP A 1 278 ? -5.885 -18.330 21.942 1.00 60.19 278 ASP A CA 1
ATOM 2168 C C . ASP A 1 278 ? -6.859 -19.060 20.985 1.00 60.19 278 ASP A C 1
ATOM 2170 O O . ASP A 1 278 ? -6.806 -20.282 20.840 1.00 60.19 278 ASP A O 1
ATOM 2174 N N . GLN A 1 279 ? -7.790 -18.329 20.353 1.00 62.38 279 GLN A N 1
ATOM 2175 C CA . GLN A 1 279 ? -8.748 -18.841 19.362 1.00 62.38 279 GLN A CA 1
ATOM 2176 C C . GLN A 1 279 ? -8.833 -17.919 18.138 1.00 62.38 279 GLN A C 1
ATOM 2178 O O . GLN A 1 279 ? -9.919 -17.488 17.741 1.00 62.38 279 GLN A O 1
ATOM 2183 N N . SER A 1 280 ? -7.685 -17.592 17.541 1.00 65.38 280 SER A N 1
ATOM 2184 C CA . SER A 1 280 ? -7.638 -16.689 16.390 1.00 65.38 280 SER A CA 1
ATOM 2185 C C . SER A 1 280 ? -8.231 -17.325 15.112 1.00 65.38 280 SER A C 1
ATOM 2187 O O . SER A 1 280 ? -7.890 -18.436 14.674 1.00 65.38 280 SER A O 1
ATOM 2189 N N . GLY A 1 281 ? -9.184 -16.625 14.489 1.00 75.25 281 GLY A N 1
ATOM 2190 C CA . GLY A 1 281 ? -9.692 -16.969 13.160 1.00 75.25 281 GLY A CA 1
ATOM 2191 C C . GLY A 1 281 ? -8.702 -16.581 12.058 1.00 75.25 281 GLY A C 1
ATOM 2192 O O . GLY A 1 281 ? -7.706 -15.910 12.318 1.00 75.25 281 GLY A O 1
ATOM 2193 N N . ASP A 1 282 ? -8.976 -16.991 10.817 1.00 81.25 282 ASP A N 1
ATOM 2194 C CA . ASP A 1 282 ? -8.190 -16.513 9.673 1.00 81.25 282 ASP A CA 1
ATOM 2195 C C . ASP A 1 282 ? -8.533 -15.038 9.404 1.00 81.25 282 ASP A C 1
ATOM 2197 O O . ASP A 1 282 ? -9.721 -14.684 9.377 1.00 81.25 282 ASP A O 1
ATOM 2201 N N . PRO A 1 283 ? -7.535 -14.154 9.225 1.00 84.50 283 PRO A N 1
ATOM 2202 C CA . PRO A 1 283 ? -7.792 -12.771 8.860 1.00 84.50 283 PRO A CA 1
ATOM 2203 C C . PRO A 1 283 ? -8.295 -12.676 7.407 1.00 84.50 283 PRO A C 1
ATOM 2205 O O . PRO A 1 283 ? -8.163 -13.634 6.639 1.00 84.50 283 PRO A O 1
ATOM 2208 N N . PRO A 1 284 ? -8.876 -11.529 7.004 1.00 85.12 284 PRO A N 1
ATOM 2209 C CA . PRO A 1 284 ? -9.332 -11.322 5.634 1.00 85.12 284 PRO A CA 1
ATOM 2210 C C . PRO A 1 284 ? -8.208 -11.561 4.622 1.00 85.12 284 PRO A C 1
ATOM 2212 O O . PRO A 1 284 ? -7.092 -11.060 4.804 1.00 85.12 284 PRO A O 1
ATOM 2215 N N . ASN A 1 285 ? -8.518 -12.307 3.556 1.00 87.12 285 ASN A N 1
ATOM 2216 C CA . ASN A 1 285 ? -7.585 -12.618 2.470 1.00 87.12 285 ASN A CA 1
ATOM 2217 C C . ASN A 1 285 ? -6.951 -11.347 1.885 1.00 87.12 285 ASN A C 1
ATOM 2219 O O . ASN A 1 285 ? -7.538 -10.264 1.907 1.00 87.12 285 ASN A O 1
ATOM 2223 N N . LEU A 1 286 ? -5.753 -11.486 1.310 1.00 85.38 286 LEU A N 1
ATOM 2224 C CA . LEU A 1 286 ? -5.035 -10.355 0.712 1.00 85.38 286 LEU A CA 1
ATOM 2225 C C . LEU A 1 286 ? -5.786 -9.757 -0.485 1.00 85.38 286 LEU A C 1
ATOM 2227 O O . LEU A 1 286 ? -5.675 -8.560 -0.753 1.00 85.38 286 LEU A O 1
ATOM 2231 N N . GLY A 1 287 ? -6.542 -10.595 -1.200 1.00 88.19 287 GLY A N 1
ATOM 2232 C CA . GLY A 1 287 ? -7.350 -10.207 -2.345 1.00 88.19 287 GLY A CA 1
ATOM 2233 C C . GLY A 1 287 ? -6.501 -9.945 -3.587 1.00 88.19 287 GLY A C 1
ATOM 2234 O O . GLY A 1 287 ? -5.610 -9.088 -3.615 1.00 88.19 287 GLY A O 1
ATOM 2235 N N . ARG A 1 288 ? -6.797 -10.671 -4.664 1.00 91.50 288 ARG A N 1
ATOM 2236 C CA . ARG A 1 288 ? -6.132 -10.481 -5.958 1.00 91.50 288 ARG A CA 1
ATOM 2237 C C . ARG A 1 288 ? -6.531 -9.161 -6.616 1.00 91.50 288 ARG A C 1
ATOM 2239 O O . ARG A 1 288 ? -7.715 -8.840 -6.714 1.00 91.50 288 ARG A O 1
ATOM 2246 N N . ARG A 1 289 ? -5.549 -8.423 -7.150 1.00 90.06 289 ARG A N 1
ATOM 2247 C CA . ARG A 1 289 ? -5.794 -7.179 -7.905 1.00 90.06 289 ARG A CA 1
ATOM 2248 C C . ARG A 1 289 ? -5.107 -7.184 -9.257 1.00 90.06 289 ARG A C 1
ATOM 2250 O O . ARG A 1 289 ? -3.987 -7.674 -9.394 1.00 90.06 289 ARG A O 1
ATOM 2257 N N . PHE A 1 290 ? -5.780 -6.584 -10.230 1.00 94.25 290 PHE A N 1
ATOM 2258 C CA . PHE A 1 290 ? -5.273 -6.368 -11.577 1.00 94.25 290 PHE A CA 1
ATOM 2259 C C . PHE A 1 290 ? -5.208 -4.866 -11.828 1.00 94.25 290 PHE A C 1
ATOM 2261 O O . PHE A 1 290 ? -6.225 -4.228 -12.090 1.00 94.25 290 PHE A O 1
ATOM 2268 N N . ASP A 1 291 ? -4.005 -4.310 -11.751 1.00 93.75 291 ASP A N 1
ATOM 2269 C CA . ASP A 1 291 ? -3.778 -2.892 -11.977 1.00 93.75 291 ASP A CA 1
ATOM 2270 C C . ASP A 1 291 ? -3.318 -2.677 -13.421 1.00 93.75 291 ASP A C 1
ATOM 2272 O O . ASP A 1 291 ? -2.341 -3.277 -13.881 1.00 93.75 291 ASP A O 1
ATOM 2276 N N . LEU A 1 292 ? -3.993 -1.774 -14.127 1.00 95.88 292 LEU A N 1
ATOM 2277 C CA . LEU A 1 292 ? -3.616 -1.309 -15.459 1.00 95.88 292 LEU A CA 1
ATOM 2278 C C . LEU A 1 292 ? -3.414 0.200 -15.410 1.00 95.88 292 LEU A C 1
ATOM 2280 O O . LEU A 1 292 ? -4.213 0.927 -14.824 1.00 95.88 292 LEU A O 1
ATOM 2284 N N . GLY A 1 293 ? -2.331 0.682 -16.012 1.00 94.19 293 GLY A N 1
ATOM 2285 C CA . GLY A 1 293 ? -1.976 2.093 -15.930 1.00 94.19 293 GLY A CA 1
ATOM 2286 C C . GLY A 1 293 ? -1.261 2.587 -17.170 1.00 94.19 293 GLY A C 1
ATOM 2287 O O . GLY A 1 293 ? -0.532 1.847 -17.833 1.00 94.19 293 GLY A O 1
ATOM 2288 N N . SER A 1 294 ? -1.438 3.873 -17.460 1.00 94.12 294 SER A N 1
ATOM 2289 C CA . SER A 1 294 ? -0.662 4.570 -18.479 1.00 94.12 294 SER A CA 1
ATOM 2290 C C . SER A 1 294 ? -0.167 5.914 -17.957 1.00 94.12 294 SER A C 1
ATOM 2292 O O . SER A 1 294 ? -0.786 6.526 -17.090 1.00 94.12 294 SER A O 1
ATOM 2294 N N . LYS A 1 295 ? 0.973 6.355 -18.478 1.00 91.69 295 LYS A N 1
ATOM 2295 C CA . LYS A 1 295 ? 1.597 7.646 -18.192 1.00 91.69 295 LYS A CA 1
ATOM 2296 C C . LYS A 1 295 ? 1.928 8.320 -19.510 1.00 91.69 295 LYS A C 1
ATOM 2298 O O . LYS A 1 295 ? 2.469 7.668 -20.402 1.00 91.69 295 LYS A O 1
ATOM 2303 N N . TRP A 1 296 ? 1.671 9.617 -19.583 1.00 90.38 296 TRP A N 1
ATOM 2304 C CA . TRP A 1 296 ? 1.949 10.457 -20.741 1.00 90.38 296 TRP A CA 1
ATOM 2305 C C . TRP A 1 296 ? 2.731 11.678 -20.253 1.00 90.38 296 TRP A C 1
ATOM 2307 O O . TRP A 1 296 ? 2.182 12.501 -19.527 1.00 90.38 296 TRP A O 1
ATOM 2317 N N . ASP A 1 297 ? 4.014 11.779 -20.606 1.00 87.00 297 ASP A N 1
ATOM 2318 C CA . ASP A 1 297 ? 4.797 12.982 -20.308 1.00 87.00 297 ASP A CA 1
ATOM 2319 C C . ASP A 1 297 ? 4.627 13.956 -21.461 1.00 87.00 297 ASP A C 1
ATOM 2321 O O . ASP A 1 297 ? 5.197 13.745 -22.528 1.00 87.00 297 ASP A O 1
ATOM 2325 N N . LEU A 1 298 ? 3.851 15.013 -21.248 1.00 86.75 298 LEU A N 1
ATOM 2326 C CA . LEU A 1 298 ? 3.700 16.094 -22.215 1.00 86.75 298 LEU A CA 1
ATOM 2327 C C . LEU A 1 298 ? 4.980 16.946 -22.271 1.00 86.75 298 LEU A C 1
ATOM 2329 O O . LEU A 1 298 ? 5.712 17.024 -21.279 1.00 86.75 298 LEU A O 1
ATOM 2333 N N . PRO A 1 299 ? 5.282 17.601 -23.406 1.00 80.06 299 PRO A N 1
ATOM 2334 C CA . PRO A 1 299 ? 6.401 18.526 -23.451 1.00 80.06 299 PRO A CA 1
ATOM 2335 C C . PRO A 1 299 ? 6.105 19.719 -22.535 1.00 80.06 299 PRO A C 1
ATOM 2337 O O . PRO A 1 299 ? 4.958 20.145 -22.407 1.00 80.06 299 PRO A O 1
ATOM 2340 N N . ASN A 1 300 ? 7.142 20.284 -21.916 1.00 77.00 300 ASN A N 1
ATOM 2341 C CA . ASN A 1 300 ? 6.997 21.526 -21.165 1.00 77.00 300 ASN A CA 1
ATOM 2342 C C . ASN A 1 300 ? 6.602 22.630 -22.150 1.00 77.00 300 ASN A C 1
ATOM 2344 O O . ASN A 1 300 ? 7.430 23.082 -22.938 1.00 77.00 300 ASN A O 1
ATOM 2348 N N . PHE A 1 301 ? 5.333 23.029 -22.133 1.00 71.31 301 PHE A N 1
ATOM 2349 C CA . PHE A 1 301 ? 4.837 24.085 -23.013 1.00 71.31 301 PHE A CA 1
ATOM 2350 C C . PHE A 1 301 ? 5.288 25.480 -22.546 1.00 71.31 301 PHE A C 1
ATOM 2352 O O . PHE A 1 301 ? 5.262 26.412 -23.342 1.00 71.31 301 PHE A O 1
ATOM 2359 N N . TRP A 1 302 ? 5.709 25.624 -21.281 1.00 60.19 302 TRP A N 1
ATOM 2360 C CA . TRP A 1 302 ? 6.082 26.897 -20.661 1.00 60.19 302 TRP A CA 1
ATOM 2361 C C . TRP A 1 302 ? 7.294 26.687 -19.741 1.00 60.19 302 TRP A C 1
ATOM 2363 O O . TRP A 1 302 ? 7.259 25.848 -18.841 1.00 60.19 302 TRP A O 1
ATOM 2373 N N . VAL A 1 303 ? 8.377 27.419 -20.006 1.00 51.72 303 VAL A N 1
ATOM 2374 C CA . VAL A 1 303 ? 9.517 27.591 -19.096 1.00 51.72 303 VAL A CA 1
ATOM 2375 C C . VAL A 1 303 ? 9.316 28.968 -18.474 1.00 51.72 303 VAL A C 1
ATOM 2377 O O . VAL A 1 303 ? 9.455 29.966 -19.177 1.00 51.72 303 VAL A O 1
ATOM 2380 N N . PHE A 1 304 ? 8.913 29.007 -17.208 1.00 48.66 304 PHE A N 1
ATOM 2381 C CA . PHE A 1 304 ? 9.022 30.200 -16.373 1.00 48.66 304 PHE A CA 1
ATOM 2382 C C . PHE A 1 304 ? 10.190 30.004 -15.415 1.00 48.66 304 PHE A C 1
ATOM 2384 O O . PHE A 1 304 ? 10.331 28.863 -14.912 1.00 48.66 304 PHE A O 1
#

pLDDT: mean 79.58, std 17.78, range [30.27, 97.69]